Protein AF-A0A1X1BJB1-F1 (afdb_monomer_lite)

Sequence (280 aa):
MLFTKDEKDNVFDHHAILSNIFSYLDIKSLLTFAQTSKLSNDAVDTYTRKTAYNLMLHSGPVRNNLNYCELPSETISCNNIIGRQMVELFFTGLVTLQPISRSNYSPIQTQLRMNKNIFPITEEAMSAHTYVSFDYIKPHYIVYCDHQKPMAHTCAASKALDCDNKAVTKVITLNDFIVEYCRRLVVQDPNSQEWGVPPSMVTAEYVAMMLKVTLGTISQCITKHSGLVEYRRTEYTANATHHITHRIWLQLSLKWDFRFGEDAQNSLYLNIFDHFRWNG

Secondary structure (DSSP, 8-state):
--S-B-TTT--BTTHHHHHHHHTTS-HHHHHHHHTS-HHHHHHHHHHHHHHHHHHHHHSSS----TT---S-S----SHHHHHHHHHHIIIIISEEEPPPPSTT-HHHHHHHHHHTTTS---STTEEEEEEEE-S---GGGGGT--SS---GGG--GGGS-SSEEEEEEEEE-HHHHHHHHHTTEEES-TT-GGG-S-GGG--HHHHHHHHHHHHHHHHHHHHHTT-EEEEEEEEEEEE-SSEEEEEEEEEEEEE-----STT---EEEEEEEEEEEEE-

Structure (mmCIF, N/CA/C/O backbone):
data_AF-A0A1X1BJB1-F1
#
_entry.id   AF-A0A1X1BJB1-F1
#
loop_
_atom_site.group_PDB
_atom_site.id
_atom_site.type_symbol
_atom_site.label_atom_id
_atom_site.label_alt_id
_atom_site.label_comp_id
_atom_site.label_asym_id
_atom_site.label_entity_id
_atom_site.label_seq_id
_atom_site.pdbx_PDB_ins_code
_atom_site.Cartn_x
_atom_site.Cartn_y
_atom_site.Cartn_z
_atom_site.occupancy
_atom_site.B_iso_or_equiv
_atom_site.auth_seq_id
_atom_site.auth_comp_id
_atom_site.auth_asym_id
_atom_site.auth_atom_id
_atom_site.pdbx_PDB_model_num
ATOM 1 N N . MET A 1 1 ? -7.975 2.472 38.447 1.00 61.50 1 MET A N 1
ATOM 2 C CA . MET A 1 1 ? -7.017 1.754 37.576 1.00 61.50 1 MET A CA 1
ATOM 3 C C . MET A 1 1 ? -7.283 2.257 36.163 1.00 61.50 1 MET A C 1
ATOM 5 O O . MET A 1 1 ? -8.429 2.218 35.764 1.00 61.50 1 MET A O 1
ATOM 9 N N . LEU A 1 2 ? -6.305 2.840 35.457 1.00 67.19 2 LEU A N 1
ATOM 10 C CA . LEU A 1 2 ? -6.564 3.603 34.212 1.00 67.19 2 LEU A CA 1
ATOM 11 C C . LEU A 1 2 ? -7.072 2.753 33.032 1.00 67.19 2 LEU A C 1
ATOM 13 O O . LEU A 1 2 ? -7.760 3.272 32.160 1.00 67.19 2 LEU A O 1
ATOM 17 N N . PHE A 1 3 ? -6.743 1.462 33.018 1.00 74.25 3 PHE A N 1
ATOM 18 C CA . PHE A 1 3 ? -7.091 0.515 31.956 1.00 74.25 3 PHE A CA 1
ATOM 19 C C . PHE A 1 3 ? -8.143 -0.488 32.437 1.00 74.25 3 PHE A C 1
ATOM 21 O O . PHE A 1 3 ? -7.897 -1.691 32.456 1.00 74.25 3 PHE A O 1
ATOM 28 N N . THR A 1 4 ? -9.297 0.014 32.868 1.00 77.94 4 THR A N 1
ATOM 29 C CA . THR A 1 4 ? -10.492 -0.793 33.150 1.00 77.94 4 THR A CA 1
ATOM 30 C C . THR A 1 4 ? -11.486 -0.644 32.008 1.00 77.94 4 THR A C 1
ATOM 32 O O . THR A 1 4 ? -11.605 0.434 31.421 1.00 77.94 4 THR A O 1
ATOM 35 N N . LYS A 1 5 ? -12.122 -1.756 31.634 1.00 76.44 5 LYS A N 1
ATOM 36 C CA . LYS A 1 5 ? -13.149 -1.805 30.595 1.00 76.44 5 LYS A CA 1
ATOM 37 C C . LYS A 1 5 ? -14.505 -2.005 31.254 1.00 76.44 5 LYS A C 1
ATOM 39 O O . LYS A 1 5 ? -14.619 -2.874 32.117 1.00 76.44 5 LYS A O 1
ATOM 44 N N . ASP A 1 6 ? -15.502 -1.273 30.781 1.00 74.75 6 ASP A N 1
ATOM 45 C CA . ASP A 1 6 ? -16.899 -1.535 31.084 1.00 74.75 6 ASP A CA 1
ATOM 46 C C . ASP A 1 6 ? -17.275 -2.912 30.518 1.00 74.75 6 ASP A C 1
ATOM 48 O O . ASP A 1 6 ? -17.062 -3.199 29.334 1.00 74.75 6 ASP A O 1
ATOM 52 N N . GLU A 1 7 ? -17.818 -3.776 31.373 1.00 65.44 7 GLU A N 1
ATOM 53 C CA . GLU A 1 7 ? -18.244 -5.128 31.013 1.00 65.44 7 GLU A CA 1
ATOM 54 C C . GLU A 1 7 ? -19.419 -5.140 30.021 1.00 65.44 7 GLU A C 1
ATOM 56 O O . GLU A 1 7 ? -19.590 -6.126 29.304 1.00 65.44 7 GLU A O 1
ATOM 61 N N . LYS A 1 8 ? -20.216 -4.064 29.945 1.00 67.56 8 LYS A N 1
ATOM 62 C CA . LYS A 1 8 ? -21.373 -3.970 29.039 1.00 67.56 8 LYS A CA 1
ATOM 63 C C . LYS A 1 8 ? -20.993 -3.524 27.635 1.00 67.56 8 LYS A C 1
ATOM 65 O O . LYS A 1 8 ? -21.405 -4.159 26.666 1.00 67.56 8 LYS A O 1
ATOM 70 N N . ASP A 1 9 ? -20.196 -2.465 27.534 1.00 63.03 9 ASP A N 1
ATOM 71 C CA . ASP A 1 9 ? -19.913 -1.811 26.251 1.00 63.03 9 ASP A CA 1
ATOM 72 C C . ASP A 1 9 ? -18.516 -2.140 25.703 1.00 63.03 9 ASP A C 1
ATOM 74 O O . ASP A 1 9 ? -18.193 -1.787 24.567 1.00 63.03 9 ASP A O 1
ATOM 78 N N . ASN A 1 10 ? -17.673 -2.838 26.480 1.00 69.19 10 ASN A N 1
ATOM 79 C CA . ASN A 1 10 ? -16.274 -3.136 26.139 1.00 69.19 10 ASN A CA 1
ATOM 80 C C . ASN A 1 10 ? -15.462 -1.856 25.817 1.00 69.19 10 ASN A C 1
ATOM 82 O O . ASN A 1 10 ? -14.498 -1.883 25.046 1.00 69.19 10 ASN A O 1
ATOM 86 N N . VAL A 1 11 ? -15.856 -0.729 26.420 1.00 73.06 11 VAL A N 1
ATOM 87 C CA . VAL A 1 11 ? -15.215 0.591 26.318 1.00 73.06 11 VAL A CA 1
ATOM 88 C C . VAL A 1 11 ? -14.380 0.841 27.573 1.00 73.06 11 VAL A C 1
ATOM 90 O O . VAL A 1 11 ? -14.728 0.385 28.653 1.00 73.06 11 VAL A O 1
ATOM 93 N N . PHE A 1 12 ? -13.264 1.563 27.454 1.00 81.06 12 PHE A N 1
ATOM 94 C CA . PHE A 1 12 ? -12.460 1.937 28.621 1.00 81.06 12 PHE A CA 1
ATOM 95 C C . PHE A 1 12 ? -13.156 3.011 29.472 1.00 81.06 12 PHE A C 1
ATOM 97 O O . PHE A 1 12 ? -13.464 4.084 28.950 1.00 81.06 12 PHE A O 1
ATOM 104 N N . ASP A 1 13 ? -13.288 2.785 30.782 1.00 79.06 13 ASP A N 1
ATOM 105 C CA . ASP A 1 13 ? -13.965 3.703 31.723 1.00 79.06 13 ASP A CA 1
ATOM 106 C C . ASP A 1 13 ? -13.355 5.115 31.704 1.00 79.06 13 ASP A C 1
ATOM 108 O O . ASP A 1 13 ? -14.033 6.132 31.841 1.00 79.06 13 ASP A O 1
ATOM 112 N N . HIS A 1 14 ? -12.039 5.190 31.488 1.00 82.75 14 HIS A N 1
ATOM 113 C CA . HIS A 1 14 ? -11.270 6.432 31.427 1.00 82.75 14 HIS A CA 1
ATOM 114 C C . HIS A 1 14 ? -10.869 6.822 29.994 1.00 82.75 14 HIS A C 1
ATOM 116 O O . HIS A 1 14 ? -9.865 7.507 29.789 1.00 82.75 14 HIS A O 1
ATOM 122 N N . HIS A 1 15 ? -11.648 6.417 28.984 1.00 81.25 15 HIS A N 1
ATOM 123 C CA . HIS A 1 15 ? -11.358 6.643 27.561 1.00 81.25 15 HIS A CA 1
ATOM 124 C C . HIS A 1 15 ? -11.022 8.104 27.203 1.00 81.25 15 HIS A C 1
ATOM 126 O O . HIS A 1 15 ? -10.139 8.341 26.375 1.00 81.25 15 HIS A O 1
ATOM 132 N N . ALA A 1 16 ? -11.682 9.092 27.819 1.00 81.00 16 ALA A N 1
ATOM 133 C CA . ALA A 1 16 ? -11.392 10.508 27.573 1.00 81.00 16 ALA A CA 1
ATOM 134 C C . ALA A 1 16 ? -9.978 10.902 28.036 1.00 81.00 16 ALA A C 1
ATOM 136 O O . ALA A 1 16 ? -9.250 11.570 27.303 1.00 81.00 16 ALA A O 1
ATOM 137 N N . ILE A 1 17 ? -9.568 10.432 29.218 1.00 85.12 17 ILE A N 1
ATOM 138 C CA . ILE A 1 17 ? -8.235 10.680 29.781 1.00 85.12 17 ILE A CA 1
ATOM 139 C C . ILE A 1 17 ? -7.176 9.964 28.940 1.00 85.12 17 ILE A C 1
ATOM 141 O O . ILE A 1 17 ? -6.176 10.572 28.572 1.00 85.12 17 ILE A O 1
ATOM 145 N N . LEU A 1 18 ? -7.424 8.700 28.579 1.00 85.25 18 LEU A N 1
ATOM 146 C CA . LEU A 1 18 ? -6.533 7.923 27.716 1.00 85.25 18 LEU A CA 1
ATOM 147 C C . LEU A 1 18 ? -6.349 8.591 26.349 1.00 85.25 18 LEU A C 1
ATOM 149 O O . LEU A 1 18 ? -5.218 8.756 25.905 1.00 85.25 18 LEU A O 1
ATOM 153 N N . SER A 1 19 ? -7.442 9.042 25.721 1.00 83.75 19 SER A N 1
ATOM 154 C CA . SER A 1 19 ? -7.386 9.777 24.449 1.00 83.75 19 SER A CA 1
ATOM 155 C C . SER A 1 19 ? -6.530 11.035 24.563 1.00 83.75 19 SER A C 1
ATOM 157 O O . SER A 1 19 ? -5.732 11.312 23.674 1.00 83.75 19 SER A O 1
ATOM 159 N N . ASN A 1 20 ? -6.690 11.789 25.654 1.00 84.31 20 ASN A N 1
ATOM 160 C CA . ASN A 1 20 ? -5.929 13.011 25.875 1.00 84.31 20 ASN A CA 1
ATOM 161 C C . ASN A 1 20 ? -4.434 12.707 26.041 1.00 84.31 20 ASN A C 1
ATOM 163 O O . ASN A 1 20 ? -3.611 13.297 25.354 1.00 84.31 20 ASN A O 1
ATOM 167 N N . ILE A 1 21 ? -4.074 11.721 26.870 1.00 87.00 21 ILE A N 1
ATOM 168 C CA . ILE A 1 21 ? -2.675 11.302 27.053 1.00 87.00 21 ILE A CA 1
ATOM 169 C C . ILE A 1 21 ? -2.061 10.867 25.719 1.00 87.00 21 ILE A C 1
ATOM 171 O O . ILE A 1 21 ? -0.980 11.323 25.356 1.00 87.00 21 ILE A O 1
ATOM 175 N N . PHE A 1 22 ? -2.758 10.014 24.969 1.00 88.69 22 PHE A N 1
ATOM 176 C CA . PHE A 1 22 ? -2.270 9.500 23.691 1.00 88.69 22 PHE A CA 1
ATOM 177 C C . PHE A 1 22 ? -2.137 10.580 22.613 1.00 88.69 22 PHE A C 1
ATOM 179 O O . PHE A 1 22 ? -1.289 10.437 21.737 1.00 88.69 22 PHE A O 1
ATOM 186 N N . SER A 1 23 ? -2.887 11.682 22.711 1.00 83.12 23 SER A N 1
ATOM 187 C CA . SER A 1 23 ? -2.744 12.834 21.809 1.00 83.12 23 SER A CA 1
ATOM 188 C C . SER A 1 23 ? -1.421 13.592 21.952 1.00 83.12 23 SER A C 1
ATOM 190 O O . SER A 1 23 ? -1.076 14.367 21.069 1.00 83.12 23 SER A O 1
ATOM 192 N N . TYR A 1 24 ? -0.656 13.342 23.020 1.00 84.19 24 TYR A N 1
ATOM 193 C CA . TYR A 1 24 ? 0.677 13.921 23.222 1.00 84.19 24 TYR A CA 1
ATOM 194 C C . TYR A 1 24 ? 1.824 12.959 22.891 1.00 84.19 24 TYR A C 1
ATOM 196 O O . TYR A 1 24 ? 2.988 13.356 22.945 1.00 84.19 24 TYR A O 1
ATOM 204 N N . LEU A 1 25 ? 1.529 11.692 22.593 1.00 86.62 25 LEU A N 1
ATOM 205 C CA . LEU A 1 25 ? 2.551 10.681 22.331 1.00 86.62 25 LEU A CA 1
ATOM 206 C C . LEU A 1 25 ? 2.840 10.585 20.838 1.00 86.62 25 LEU A C 1
ATOM 208 O O . LEU A 1 25 ? 1.926 10.375 20.047 1.00 86.62 25 LEU A O 1
ATOM 212 N N . ASP A 1 26 ? 4.116 10.645 20.455 1.00 84.94 26 ASP A N 1
ATOM 213 C CA . ASP A 1 26 ? 4.508 10.344 19.079 1.00 84.94 26 ASP A CA 1
ATOM 214 C C . ASP A 1 26 ? 4.156 8.894 18.686 1.00 84.94 26 ASP A C 1
ATOM 216 O O . ASP A 1 26 ? 3.900 8.020 19.525 1.00 84.94 26 ASP A O 1
ATOM 220 N N . ILE A 1 27 ? 4.146 8.614 17.379 1.00 83.88 27 ILE A N 1
ATOM 221 C CA . ILE A 1 27 ? 3.774 7.288 16.868 1.00 83.88 27 ILE A CA 1
ATOM 222 C C . ILE A 1 27 ? 4.661 6.183 17.426 1.00 83.88 27 ILE A C 1
ATOM 224 O O . ILE A 1 27 ? 4.175 5.103 17.763 1.00 83.88 27 ILE A O 1
ATOM 228 N N . LYS A 1 28 ? 5.960 6.442 17.566 1.00 86.44 28 LYS A N 1
ATOM 229 C CA . LYS A 1 28 ? 6.898 5.453 18.094 1.00 86.44 28 LYS A CA 1
ATOM 230 C C . LYS A 1 28 ? 6.554 5.087 19.538 1.00 86.44 28 LYS A C 1
ATOM 232 O O . LYS A 1 28 ? 6.578 3.908 19.894 1.00 86.44 28 LYS A O 1
ATOM 237 N N . SER A 1 29 ? 6.191 6.074 20.345 1.00 89.31 29 SER A N 1
ATOM 238 C CA . SER A 1 29 ? 5.776 5.922 21.735 1.00 89.31 29 SER A CA 1
ATOM 239 C C . SER A 1 29 ? 4.443 5.191 21.828 1.00 89.31 29 SER A C 1
ATOM 241 O O . SER A 1 29 ? 4.338 4.252 22.612 1.00 89.31 29 SER A O 1
ATOM 243 N N . LEU A 1 30 ? 3.463 5.528 20.982 1.00 87.75 30 LEU A N 1
ATOM 244 C CA . LEU A 1 30 ? 2.180 4.816 20.910 1.00 87.75 30 LEU A CA 1
ATOM 245 C C . LEU A 1 30 ? 2.359 3.337 20.552 1.00 87.75 30 LEU A C 1
ATOM 247 O O . LEU A 1 30 ? 1.799 2.466 21.217 1.00 87.75 30 LEU A O 1
ATOM 251 N N . LEU A 1 31 ? 3.177 3.038 19.540 1.00 86.56 31 LEU A N 1
ATOM 252 C CA . LEU A 1 31 ? 3.457 1.663 19.124 1.00 86.56 31 LEU A CA 1
ATOM 253 C C . LEU A 1 31 ? 4.214 0.882 20.201 1.00 86.56 31 LEU A C 1
ATOM 255 O O . LEU A 1 31 ? 3.882 -0.272 20.466 1.00 86.56 31 LEU A O 1
ATOM 259 N N . THR A 1 32 ? 5.194 1.511 20.852 1.00 90.25 32 THR A N 1
ATOM 260 C CA . THR A 1 32 ? 5.927 0.901 21.972 1.00 90.25 32 THR A CA 1
ATOM 261 C C . THR A 1 32 ? 4.981 0.628 23.139 1.00 90.25 32 THR A C 1
ATOM 263 O O . THR A 1 32 ? 4.986 -0.461 23.710 1.00 90.25 32 THR A O 1
ATOM 266 N N . PHE A 1 33 ? 4.099 1.578 23.455 1.00 89.44 33 PHE A N 1
ATOM 267 C CA . PHE A 1 33 ? 3.093 1.425 24.496 1.00 89.44 33 PHE A CA 1
ATOM 268 C C . PHE A 1 33 ? 2.127 0.273 24.188 1.00 89.44 33 PHE A C 1
ATOM 270 O O . PHE A 1 33 ? 1.858 -0.553 25.061 1.00 89.44 33 PHE A O 1
ATOM 277 N N . ALA A 1 34 ? 1.677 0.138 22.939 1.00 88.31 34 ALA A N 1
ATOM 278 C CA . ALA A 1 34 ? 0.801 -0.948 22.496 1.00 88.31 34 ALA A CA 1
ATOM 279 C C . ALA A 1 34 ? 1.421 -2.352 22.645 1.00 88.31 34 ALA A C 1
ATOM 281 O O . ALA A 1 34 ? 0.687 -3.339 22.661 1.00 88.31 34 ALA A O 1
ATOM 282 N N . GLN A 1 35 ? 2.749 -2.460 22.750 1.00 89.31 35 GLN A N 1
ATOM 283 C CA . GLN A 1 35 ? 3.458 -3.729 22.959 1.00 89.31 35 GLN A CA 1
ATOM 284 C C . GLN A 1 35 ? 3.566 -4.125 24.439 1.00 89.31 35 GLN A C 1
ATOM 286 O O . GLN A 1 35 ? 3.904 -5.265 24.740 1.00 89.31 35 GLN A O 1
ATOM 291 N N . THR A 1 36 ? 3.27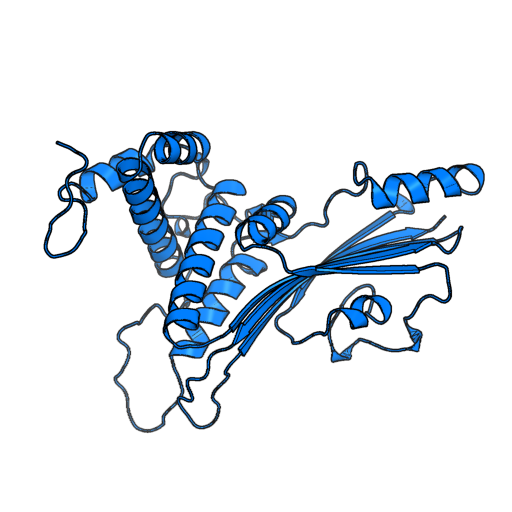1 -3.213 25.370 1.00 90.38 36 THR A N 1
ATOM 292 C CA . THR A 1 36 ? 3.479 -3.451 26.810 1.00 90.38 36 THR A CA 1
ATOM 293 C C . THR A 1 36 ? 2.488 -4.443 27.416 1.00 90.38 36 THR A C 1
ATOM 295 O O . THR A 1 36 ? 2.830 -5.154 28.358 1.00 90.38 36 THR A O 1
ATOM 298 N N . SER A 1 37 ? 1.255 -4.501 26.906 1.00 90.12 37 SER A N 1
ATOM 299 C CA . SER A 1 37 ? 0.239 -5.455 27.354 1.00 90.12 37 SER A CA 1
ATOM 300 C C . SER A 1 37 ? -0.917 -5.551 26.357 1.00 90.12 37 SER A C 1
ATOM 302 O O . SER A 1 37 ? -1.103 -4.665 25.522 1.00 90.12 37 SER A O 1
ATOM 304 N N . LYS A 1 38 ? -1.755 -6.588 26.494 1.00 88.12 38 LYS A N 1
ATOM 305 C CA . LYS A 1 38 ? -3.001 -6.716 25.718 1.00 88.12 38 LYS A CA 1
ATOM 306 C C . LYS A 1 38 ? -3.947 -5.528 25.944 1.00 88.12 38 LYS A C 1
ATOM 308 O O . LYS A 1 38 ? -4.509 -5.010 24.990 1.00 88.12 38 LYS A O 1
ATOM 313 N N . LEU A 1 39 ? -4.085 -5.062 27.188 1.00 86.75 39 LEU A N 1
ATOM 314 C CA . LEU A 1 39 ? -4.934 -3.910 27.515 1.00 86.75 39 LEU A CA 1
ATOM 315 C C . LEU A 1 39 ? -4.393 -2.611 26.908 1.00 86.75 39 LEU A C 1
ATOM 317 O O . LEU A 1 39 ? -5.163 -1.804 26.394 1.00 86.75 39 LEU A O 1
ATOM 321 N N . SER A 1 40 ? -3.071 -2.430 26.927 1.00 87.75 40 SER A N 1
ATOM 322 C CA . SER A 1 40 ? -2.406 -1.292 26.287 1.00 87.75 40 SER A CA 1
ATOM 323 C C . SER A 1 40 ? -2.627 -1.306 24.775 1.00 87.75 40 SER A C 1
ATOM 325 O O . SER A 1 40 ? -2.900 -0.265 24.184 1.00 87.75 40 SER A O 1
ATOM 327 N N . ASN A 1 41 ? -2.547 -2.488 24.157 1.00 87.88 41 ASN A N 1
ATOM 328 C CA . ASN A 1 41 ? -2.823 -2.676 22.738 1.00 87.88 41 ASN A CA 1
ATOM 329 C C . ASN A 1 41 ? -4.256 -2.260 22.385 1.00 87.88 41 ASN A C 1
ATOM 331 O O . ASN A 1 41 ? -4.452 -1.409 21.521 1.00 87.88 41 ASN A O 1
ATOM 335 N N . ASP A 1 42 ? -5.237 -2.785 23.123 1.00 86.25 42 ASP A N 1
ATOM 336 C CA . ASP A 1 42 ? -6.655 -2.468 22.946 1.00 86.25 42 ASP A CA 1
ATOM 337 C C . ASP A 1 42 ? -6.936 -0.961 23.116 1.00 86.25 42 ASP A C 1
ATOM 339 O O . ASP A 1 42 ? -7.759 -0.387 22.396 1.00 86.25 42 ASP A O 1
ATOM 343 N N . ALA A 1 43 ? -6.260 -0.302 24.063 1.00 87.44 43 ALA A N 1
ATOM 344 C CA . ALA A 1 43 ? -6.415 1.130 24.313 1.00 87.44 43 ALA A CA 1
ATOM 345 C C . ALA A 1 43 ? -5.870 1.976 23.155 1.00 87.44 43 ALA A C 1
ATOM 347 O O . ALA A 1 43 ? -6.554 2.892 22.691 1.00 87.44 43 ALA A O 1
ATOM 348 N N . VAL A 1 44 ? -4.673 1.649 22.658 1.00 87.94 44 VAL A N 1
ATOM 349 C CA . VAL A 1 44 ? -4.072 2.333 21.502 1.00 87.94 44 VAL A CA 1
ATOM 350 C C . VAL A 1 44 ? -4.895 2.092 20.240 1.00 87.94 44 VAL A C 1
ATOM 352 O O . VAL A 1 44 ? -5.128 3.032 19.485 1.00 87.94 44 VAL A O 1
ATOM 355 N N . ASP A 1 45 ? -5.395 0.876 20.023 1.00 85.69 45 ASP A N 1
ATOM 356 C CA . ASP A 1 45 ? -6.264 0.547 18.887 1.00 85.69 45 ASP A CA 1
ATOM 357 C C . ASP A 1 45 ? -7.591 1.328 18.933 1.00 85.69 45 ASP A C 1
ATOM 359 O O . ASP A 1 45 ? -8.048 1.877 17.931 1.00 85.69 45 ASP A O 1
ATOM 363 N N . THR A 1 46 ? -8.192 1.460 20.118 1.00 85.50 46 THR A N 1
ATOM 364 C CA . THR A 1 46 ? -9.414 2.260 20.321 1.00 85.50 46 THR A CA 1
ATOM 365 C C . THR A 1 46 ? -9.179 3.740 20.036 1.00 85.50 46 THR A C 1
ATOM 367 O O . THR A 1 46 ? -9.944 4.356 19.293 1.00 85.50 46 THR A O 1
ATOM 370 N N . TYR A 1 47 ? -8.095 4.303 20.570 1.00 87.44 47 TYR A N 1
ATOM 371 C CA . TYR A 1 47 ? -7.696 5.678 20.283 1.00 87.44 47 TYR A CA 1
ATOM 372 C C . TYR A 1 47 ? -7.443 5.897 18.790 1.00 87.44 47 TYR A C 1
ATOM 374 O O . TYR A 1 47 ? -8.006 6.813 18.200 1.00 87.44 47 TYR A O 1
ATOM 382 N N . THR A 1 48 ? -6.678 5.009 18.156 1.00 86.12 48 THR A N 1
ATOM 383 C CA . THR A 1 48 ? -6.342 5.101 16.730 1.00 86.12 48 THR A CA 1
ATOM 384 C C . THR A 1 48 ? -7.593 5.042 15.853 1.00 86.12 48 THR A C 1
ATOM 386 O O . THR A 1 48 ? -7.713 5.823 14.914 1.00 86.12 48 THR A O 1
ATOM 389 N N . ARG A 1 49 ? -8.561 4.172 16.179 1.00 82.81 49 ARG A N 1
ATOM 390 C CA . ARG A 1 49 ? -9.866 4.110 15.496 1.00 82.81 49 ARG A CA 1
ATOM 391 C C . ARG A 1 49 ? -10.640 5.415 15.605 1.00 82.81 49 ARG A C 1
ATOM 393 O O . ARG A 1 49 ? -11.145 5.905 14.598 1.00 82.81 49 ARG A O 1
ATOM 400 N N . LYS A 1 50 ? -10.715 5.986 16.807 1.00 82.50 50 LYS A N 1
ATOM 401 C CA . LYS A 1 50 ? -11.376 7.274 17.042 1.00 82.50 50 LYS A CA 1
ATOM 402 C C . LYS A 1 50 ? -10.707 8.396 16.248 1.00 82.50 50 LYS A C 1
ATOM 404 O O . LYS A 1 50 ? -11.396 9.191 15.621 1.00 82.50 50 LYS A O 1
ATOM 409 N N . THR A 1 51 ? -9.380 8.443 16.246 1.00 82.06 51 THR A N 1
ATOM 410 C CA . THR A 1 51 ? -8.620 9.454 15.508 1.00 82.06 51 THR A CA 1
ATOM 411 C C . THR A 1 51 ? -8.800 9.308 13.999 1.00 82.06 51 THR A C 1
ATOM 413 O O . THR A 1 51 ? -9.066 10.301 13.328 1.00 82.06 51 THR A O 1
ATOM 416 N N . ALA A 1 52 ? -8.752 8.081 13.470 1.00 80.81 52 ALA A N 1
ATOM 417 C CA . ALA A 1 52 ? -9.035 7.816 12.062 1.00 80.81 52 ALA A CA 1
ATOM 418 C C . ALA A 1 52 ? -10.455 8.261 11.687 1.00 80.81 52 ALA A C 1
ATOM 420 O O . ALA A 1 52 ? -10.637 8.923 10.674 1.00 80.81 52 ALA A O 1
ATOM 421 N N . TYR A 1 53 ? -11.449 7.966 12.529 1.00 77.50 53 TYR A N 1
ATOM 422 C CA . TYR A 1 53 ? -12.830 8.402 12.322 1.00 77.50 53 TYR A CA 1
ATOM 423 C C . TYR A 1 53 ? -12.974 9.933 12.327 1.00 77.50 53 TYR A C 1
ATOM 425 O O . TYR A 1 53 ? -13.621 10.496 11.448 1.00 77.50 53 TYR A O 1
ATOM 433 N N . ASN A 1 54 ? -12.327 10.624 13.268 1.00 75.12 54 ASN A N 1
ATOM 434 C CA . ASN A 1 54 ? -12.349 12.087 13.334 1.00 75.12 54 ASN A CA 1
ATOM 435 C C . ASN A 1 54 ? -11.654 12.742 12.134 1.00 75.12 54 ASN A C 1
ATOM 437 O O . ASN A 1 54 ? -12.161 13.727 11.608 1.00 75.12 54 ASN A O 1
ATOM 441 N N . LEU A 1 55 ? -10.537 12.181 11.662 1.00 75.12 55 LEU A N 1
ATOM 442 C CA . LEU A 1 55 ? -9.868 12.647 10.445 1.00 75.12 55 LEU A CA 1
ATOM 443 C C . LEU A 1 55 ? -10.835 12.637 9.253 1.00 75.12 55 LEU A C 1
ATOM 445 O O . LEU A 1 55 ? -10.891 13.608 8.503 1.00 75.12 55 LEU A O 1
ATOM 449 N N . MET A 1 56 ? -11.646 11.581 9.122 1.00 68.31 56 MET A N 1
ATOM 450 C CA . MET A 1 56 ? -12.682 11.499 8.083 1.00 68.31 56 MET A CA 1
ATOM 451 C C . MET A 1 56 ? -13.760 12.575 8.256 1.00 68.31 56 MET A C 1
ATOM 453 O O . MET A 1 56 ? -14.248 13.099 7.260 1.00 68.31 56 MET A O 1
ATOM 457 N N . LEU A 1 57 ? -14.131 12.916 9.499 1.00 63.94 57 LEU A N 1
ATOM 458 C CA . LEU A 1 57 ? -15.109 13.968 9.822 1.00 63.94 57 LEU A CA 1
ATOM 459 C C . LEU A 1 57 ? -14.659 15.373 9.428 1.00 63.94 57 LEU A C 1
ATOM 461 O O . LEU A 1 57 ? -15.501 16.192 9.063 1.00 63.94 57 LEU A O 1
ATOM 465 N N . HIS A 1 58 ? -13.359 15.652 9.502 1.00 61.78 58 HIS A N 1
ATOM 466 C CA . HIS A 1 58 ? -12.820 16.989 9.271 1.00 61.78 58 HIS A CA 1
ATOM 467 C C . HIS A 1 58 ? -12.408 17.265 7.816 1.00 61.78 58 HIS A C 1
ATOM 469 O O . HIS A 1 58 ? -12.370 18.426 7.424 1.00 61.78 58 HIS A O 1
ATOM 475 N N . SER A 1 59 ? -12.165 16.237 6.999 1.00 55.62 59 SER A N 1
ATOM 476 C CA . SER A 1 59 ? -11.607 16.348 5.635 1.00 55.62 59 SER A CA 1
ATOM 477 C C . SER A 1 59 ? -12.642 16.641 4.522 1.00 55.62 59 SER A C 1
ATOM 479 O O . SER A 1 59 ? -12.541 16.159 3.394 1.00 55.62 59 SER A O 1
ATOM 481 N N . GLY A 1 60 ? -13.660 17.463 4.802 1.00 52.75 60 GLY A N 1
ATOM 482 C CA . GLY A 1 60 ? -14.631 17.900 3.784 1.00 52.75 60 GLY A CA 1
ATOM 483 C C . GLY A 1 60 ? -15.654 16.817 3.391 1.00 52.75 60 GLY A C 1
ATOM 484 O O . GLY A 1 60 ? -16.048 16.037 4.252 1.00 52.75 60 GLY A O 1
ATOM 485 N N . PRO A 1 61 ? -16.171 16.754 2.139 1.00 47.78 61 PRO A N 1
ATOM 486 C CA . PRO A 1 61 ? -17.386 16.015 1.786 1.00 47.78 61 PRO A CA 1
ATOM 487 C C . PRO A 1 61 ? -17.165 14.496 1.681 1.00 47.78 61 PRO A C 1
ATOM 489 O O . PRO A 1 61 ? -17.788 13.833 0.852 1.00 47.78 61 PRO A O 1
ATOM 492 N N . VAL A 1 62 ? -16.330 13.912 2.541 1.00 45.09 62 VAL A N 1
ATOM 493 C CA . VAL A 1 62 ? -16.600 12.557 3.014 1.00 45.09 62 VAL A CA 1
ATOM 494 C C . VAL A 1 62 ? -17.943 12.677 3.728 1.00 45.09 62 VAL A C 1
ATOM 496 O O . VAL A 1 62 ? -18.042 13.259 4.805 1.00 45.09 62 VAL A O 1
ATOM 499 N N . ARG A 1 63 ? -19.034 12.271 3.068 1.00 42.34 63 ARG A N 1
ATOM 500 C CA . ARG A 1 63 ? -20.379 12.358 3.651 1.00 42.34 63 ARG A CA 1
ATOM 501 C C . ARG A 1 63 ? -20.433 11.401 4.843 1.00 42.34 63 ARG A C 1
ATOM 503 O O . ARG A 1 63 ? -20.870 10.267 4.708 1.00 42.34 63 ARG A O 1
ATOM 510 N N . ASN A 1 64 ? -20.010 11.857 6.017 1.00 37.53 64 ASN A N 1
ATOM 511 C CA . ASN A 1 64 ? -19.982 11.077 7.256 1.00 37.53 64 ASN A CA 1
ATOM 512 C C . ASN A 1 64 ? -21.364 10.880 7.888 1.00 37.53 64 ASN A C 1
ATOM 514 O O . ASN A 1 64 ? -21.487 10.612 9.082 1.00 37.53 64 ASN A O 1
ATOM 518 N N . ASN A 1 65 ? -22.428 10.985 7.099 1.00 33.94 65 ASN A N 1
ATOM 519 C CA . ASN A 1 65 ? -23.744 10.645 7.584 1.00 33.94 65 ASN A CA 1
ATOM 520 C C . ASN A 1 65 ? -23.920 9.128 7.554 1.00 33.94 65 ASN A C 1
ATOM 522 O O . ASN A 1 65 ? -24.479 8.568 6.617 1.00 33.94 65 ASN A O 1
ATOM 526 N N . LEU A 1 66 ? -23.548 8.487 8.660 1.00 37.28 66 LEU A N 1
ATOM 527 C CA . LEU A 1 66 ? -24.193 7.239 9.072 1.00 37.28 66 LEU A CA 1
ATOM 528 C C . LEU A 1 66 ? -25.713 7.439 9.323 1.00 37.28 66 LEU A C 1
ATOM 530 O O . LEU A 1 66 ? -26.431 6.452 9.399 1.00 37.28 66 LEU A O 1
ATOM 534 N N . ASN A 1 67 ? -26.212 8.693 9.372 1.00 29.84 67 ASN A N 1
ATOM 535 C CA . ASN A 1 67 ? -27.621 9.076 9.579 1.00 29.84 67 ASN A CA 1
ATOM 536 C C . ASN A 1 67 ? -28.208 10.032 8.503 1.00 29.84 67 ASN A C 1
ATOM 538 O O . ASN A 1 67 ? -28.840 11.024 8.844 1.00 29.84 67 ASN A O 1
ATOM 542 N N . TYR A 1 68 ? -28.061 9.764 7.200 1.00 32.53 68 TYR A N 1
ATOM 543 C CA . TYR A 1 68 ? -28.941 10.396 6.189 1.00 32.53 68 TYR A CA 1
ATOM 544 C C . TYR A 1 68 ? -29.718 9.327 5.421 1.00 32.53 68 TYR A C 1
ATOM 546 O O . TYR A 1 68 ? -29.444 9.014 4.266 1.00 32.53 68 TYR A O 1
ATOM 554 N N . CYS A 1 69 ? -30.699 8.759 6.118 1.00 29.97 69 CYS A N 1
ATOM 555 C CA . CYS A 1 69 ? -32.020 8.536 5.551 1.00 29.97 69 CYS A CA 1
ATOM 556 C C . CYS A 1 69 ? -32.855 9.754 5.944 1.00 29.97 69 CYS A C 1
ATOM 558 O O . CYS A 1 69 ? -33.177 9.879 7.116 1.00 29.97 69 CYS A O 1
ATOM 560 N N . GLU A 1 70 ? -33.131 10.648 4.998 1.00 28.31 70 GLU A N 1
ATOM 561 C CA . GLU A 1 70 ? -34.387 11.403 4.875 1.00 28.31 70 GLU A CA 1
ATOM 562 C C . GLU A 1 70 ? -34.239 12.411 3.729 1.00 28.31 70 GLU A C 1
ATOM 564 O O . GLU A 1 70 ? -33.607 13.452 3.876 1.00 28.31 70 GLU A O 1
ATOM 569 N N . LEU A 1 71 ? -34.757 12.041 2.552 1.00 28.14 71 LEU A N 1
ATOM 570 C CA . LEU A 1 71 ? -35.570 12.849 1.625 1.00 28.14 71 LEU A CA 1
ATOM 571 C C . LEU A 1 71 ? -35.864 12.001 0.362 1.00 28.14 71 LEU A C 1
ATOM 573 O O . LEU A 1 71 ? -35.219 10.974 0.147 1.00 28.14 71 LEU A O 1
ATOM 577 N N . PRO A 1 72 ? -36.946 12.319 -0.365 1.00 34.72 72 PRO A N 1
ATOM 578 C CA . PRO A 1 72 ? -37.958 11.355 -0.765 1.00 34.72 72 PRO A CA 1
ATOM 579 C C . PRO A 1 72 ? -37.611 10.636 -2.065 1.00 34.72 72 PRO A C 1
ATOM 581 O O . PRO A 1 72 ? -36.979 11.204 -2.948 1.00 34.72 72 PRO A O 1
ATOM 584 N N . SER A 1 73 ? -38.116 9.403 -2.163 1.00 40.56 73 SER A N 1
ATOM 585 C CA . SER A 1 73 ? -38.386 8.687 -3.416 1.00 40.56 73 SER A CA 1
ATOM 586 C C . SER A 1 73 ? -37.280 8.767 -4.472 1.00 40.56 73 SER A C 1
ATOM 588 O O . SER A 1 73 ? -37.423 9.493 -5.444 1.00 40.56 73 SER A O 1
ATOM 590 N N . GLU A 1 74 ? -36.201 8.012 -4.270 1.00 34.94 74 GLU A N 1
ATOM 591 C CA . GLU A 1 74 ? -35.558 7.145 -5.275 1.00 34.94 74 GLU A CA 1
ATOM 592 C C . GLU A 1 74 ? -34.280 6.546 -4.662 1.00 34.94 74 GLU A C 1
ATOM 594 O O . GLU A 1 74 ? -33.426 7.223 -4.092 1.00 34.94 74 GLU A O 1
ATOM 599 N N . THR A 1 75 ? -34.219 5.219 -4.657 1.00 38.25 75 THR A N 1
ATOM 600 C CA . THR A 1 75 ? -33.331 4.408 -3.823 1.00 38.25 75 THR A CA 1
ATOM 601 C C . THR A 1 75 ? -31.939 4.282 -4.445 1.00 38.25 75 THR A C 1
ATOM 603 O O . THR A 1 75 ? -31.731 3.445 -5.319 1.00 38.25 75 THR A O 1
ATOM 606 N N . ILE A 1 76 ? -30.959 5.050 -3.953 1.00 38.53 76 ILE A N 1
ATOM 607 C CA . ILE A 1 76 ? -29.534 4.868 -4.286 1.00 38.53 76 ILE A CA 1
ATOM 608 C C . ILE A 1 76 ? -28.730 4.511 -3.027 1.00 38.53 76 ILE A C 1
ATOM 610 O O . ILE A 1 76 ? -28.873 5.093 -1.959 1.00 38.53 76 ILE A O 1
ATOM 614 N N . SER A 1 77 ? -27.894 3.492 -3.194 1.00 38.47 77 SER A N 1
ATOM 615 C CA . SER A 1 77 ? -27.108 2.731 -2.220 1.00 38.47 77 SER A CA 1
ATOM 616 C C . SER A 1 77 ? -25.989 3.526 -1.519 1.00 38.47 77 SER A C 1
ATOM 618 O O . SER A 1 77 ? -24.997 3.899 -2.145 1.00 38.47 77 SER A O 1
ATOM 620 N N . CYS A 1 78 ? -26.100 3.752 -0.203 1.00 38.28 78 CYS A N 1
ATOM 621 C CA . CYS A 1 78 ? -25.225 4.675 0.548 1.00 38.28 78 CYS A CA 1
ATOM 622 C C . CYS A 1 78 ? -23.933 4.060 1.135 1.00 38.28 78 CYS A C 1
ATOM 624 O O . CYS A 1 78 ? -23.012 4.801 1.472 1.00 38.28 78 CYS A O 1
ATOM 626 N N . ASN A 1 79 ? -23.803 2.730 1.226 1.00 37.12 79 ASN A N 1
ATOM 627 C CA . ASN A 1 79 ? -22.603 2.090 1.805 1.00 37.12 79 ASN A CA 1
ATOM 628 C C . ASN A 1 79 ? -21.403 2.045 0.833 1.00 37.12 79 ASN A C 1
ATOM 630 O O . ASN A 1 79 ? -20.250 1.996 1.261 1.00 37.12 79 ASN A O 1
ATOM 634 N N . ASN A 1 80 ? -21.666 2.118 -0.475 1.00 43.50 80 ASN A N 1
ATOM 635 C CA . ASN A 1 80 ? -20.658 1.983 -1.535 1.00 43.50 80 ASN A CA 1
ATOM 636 C C . ASN A 1 80 ? -19.843 3.266 -1.769 1.00 43.50 80 ASN A C 1
ATOM 638 O O . ASN A 1 80 ? -18.702 3.215 -2.229 1.00 43.50 80 ASN A O 1
ATOM 642 N N . ILE A 1 81 ? -20.419 4.418 -1.426 1.00 50.66 81 ILE A N 1
ATOM 643 C CA . ILE A 1 81 ? -19.816 5.738 -1.633 1.00 50.66 81 ILE A CA 1
ATOM 644 C C . ILE A 1 81 ? -18.788 6.030 -0.532 1.00 50.66 81 ILE A C 1
ATOM 646 O O . ILE A 1 81 ? -17.710 6.545 -0.818 1.00 50.66 81 ILE A O 1
ATOM 650 N N . ILE A 1 82 ? -19.067 5.604 0.703 1.00 54.22 82 ILE A N 1
ATOM 651 C CA . ILE A 1 82 ? -18.230 5.889 1.874 1.00 54.22 82 ILE A CA 1
ATOM 652 C C . ILE A 1 82 ? -16.902 5.120 1.806 1.00 54.22 82 ILE A C 1
ATOM 654 O O . ILE A 1 82 ? -15.841 5.719 1.950 1.00 54.22 82 ILE A O 1
ATOM 658 N N . GLY A 1 83 ? -16.930 3.814 1.510 1.00 62.50 83 GLY A N 1
ATOM 659 C CA . GLY A 1 83 ? -15.711 2.997 1.447 1.00 62.50 83 GLY A CA 1
ATOM 660 C C . GLY A 1 83 ? -14.743 3.439 0.346 1.00 62.50 83 GLY A C 1
ATOM 661 O O . GLY A 1 83 ? -13.535 3.498 0.571 1.00 62.50 83 GLY A O 1
ATOM 662 N N . ARG A 1 84 ? -15.264 3.811 -0.831 1.00 71.31 84 ARG A N 1
ATOM 663 C CA . ARG A 1 84 ? -14.443 4.357 -1.918 1.00 71.31 84 ARG A CA 1
ATOM 664 C C . ARG A 1 84 ? -13.882 5.730 -1.558 1.00 71.31 84 ARG A C 1
ATOM 666 O O . ARG A 1 84 ? -12.682 5.908 -1.704 1.00 71.31 84 ARG A O 1
ATOM 673 N N . GLN A 1 85 ? -14.708 6.655 -1.064 1.00 73.12 85 GLN A N 1
ATOM 674 C CA . GLN A 1 85 ? -14.263 7.999 -0.672 1.00 73.12 85 GLN A CA 1
ATOM 675 C C . GLN A 1 85 ? -13.199 7.956 0.430 1.00 73.12 85 GLN A C 1
ATOM 677 O O . GLN A 1 85 ? -12.209 8.673 0.345 1.00 73.12 85 GLN A O 1
ATOM 682 N N . MET A 1 86 ? -13.364 7.079 1.426 1.00 75.44 86 MET A N 1
ATOM 683 C CA . MET A 1 86 ? -12.385 6.889 2.500 1.00 75.44 86 MET A CA 1
ATOM 684 C C . MET A 1 86 ? -11.049 6.381 1.966 1.00 75.44 86 MET A C 1
ATOM 686 O O . MET A 1 86 ? -9.996 6.898 2.327 1.00 75.44 86 MET A O 1
ATOM 690 N N . VAL A 1 87 ? -11.078 5.362 1.103 1.00 82.06 87 VAL A N 1
ATOM 691 C CA . VAL A 1 87 ? -9.857 4.838 0.486 1.00 82.06 87 VAL A CA 1
ATOM 692 C C . VAL A 1 87 ? -9.227 5.926 -0.387 1.00 82.06 87 VAL A C 1
ATOM 694 O O . VAL A 1 87 ? -8.065 6.253 -0.195 1.00 82.06 87 VAL A O 1
ATOM 697 N N . GLU A 1 88 ? -9.990 6.555 -1.275 1.00 83.56 88 GLU A N 1
ATOM 698 C CA . GLU A 1 88 ? -9.531 7.635 -2.156 1.00 83.56 88 GLU A CA 1
ATOM 699 C C . GLU A 1 88 ? -8.872 8.786 -1.391 1.00 83.56 88 GLU A C 1
ATOM 701 O O . GLU A 1 88 ? -7.757 9.174 -1.736 1.00 83.56 88 GLU A O 1
ATOM 706 N N . LEU A 1 89 ? -9.453 9.228 -0.273 1.00 84.19 89 LEU A N 1
ATOM 707 C CA . LEU A 1 89 ? -8.853 10.240 0.595 1.00 84.19 89 LEU A CA 1
ATOM 708 C C . LEU A 1 89 ? -7.416 9.879 1.006 1.00 84.19 89 LEU A C 1
ATOM 710 O O . LEU A 1 89 ? -6.521 10.714 0.895 1.00 84.19 89 LEU A O 1
ATOM 714 N N . PHE A 1 90 ? -7.159 8.636 1.421 1.00 88.81 90 PHE A N 1
ATOM 715 C CA . PHE A 1 90 ? -5.810 8.216 1.808 1.00 88.81 90 PHE A CA 1
ATOM 716 C C . PHE A 1 90 ? -4.833 8.112 0.639 1.00 88.81 90 PHE A C 1
ATOM 718 O O . PHE A 1 90 ? -3.645 8.283 0.867 1.00 88.81 90 PHE A O 1
ATOM 725 N N . PHE A 1 91 ? -5.280 7.825 -0.586 1.00 89.12 91 PHE A N 1
ATOM 726 C CA . PHE A 1 91 ? -4.370 7.601 -1.718 1.00 89.12 91 PHE A CA 1
ATOM 727 C C . PHE A 1 91 ? -4.188 8.816 -2.632 1.00 89.12 91 PHE A C 1
ATOM 729 O O . PHE A 1 91 ? -3.193 8.870 -3.356 1.00 89.12 91 PHE A O 1
ATOM 736 N N . THR A 1 92 ? -5.123 9.767 -2.618 1.00 83.50 92 THR A N 1
ATOM 737 C CA . THR A 1 92 ? -5.100 10.941 -3.504 1.00 83.50 92 THR A CA 1
ATOM 738 C C . THR A 1 92 ? -5.348 12.269 -2.794 1.00 83.50 92 THR A C 1
ATOM 740 O O . THR A 1 92 ? -5.023 13.302 -3.371 1.00 83.50 92 THR A O 1
ATOM 743 N N . GLY A 1 93 ? -5.936 12.269 -1.592 1.00 82.44 93 GLY A N 1
ATOM 744 C CA . GLY A 1 93 ? -6.290 13.497 -0.869 1.00 82.44 93 GLY A CA 1
ATOM 745 C C . GLY A 1 93 ? -5.268 13.921 0.188 1.00 82.44 93 GLY A C 1
ATOM 746 O O . GLY A 1 93 ? -4.834 15.062 0.198 1.00 82.44 93 GLY A O 1
ATOM 747 N N . LEU A 1 94 ? -4.865 13.006 1.072 1.00 85.69 94 LEU A N 1
ATOM 748 C CA . LEU A 1 94 ? -3.994 13.311 2.218 1.00 85.69 94 LEU A CA 1
ATOM 749 C C . LEU A 1 94 ? -2.499 13.207 1.903 1.00 85.69 94 LEU A C 1
ATOM 751 O O . LEU A 1 94 ? -1.655 13.639 2.692 1.00 85.69 94 LEU A O 1
ATOM 755 N N . VAL A 1 95 ? -2.147 12.551 0.798 1.00 89.88 95 VAL A N 1
ATOM 756 C CA . VAL A 1 95 ? -0.763 12.191 0.483 1.00 89.88 95 VAL A CA 1
ATOM 757 C C . VAL A 1 95 ? -0.494 12.286 -1.009 1.00 89.88 95 VAL A C 1
ATOM 759 O O . VAL A 1 95 ? -1.385 12.136 -1.842 1.00 89.88 95 VAL A O 1
ATOM 762 N N . THR A 1 96 ? 0.783 12.434 -1.339 1.00 91.69 96 THR A N 1
ATOM 763 C CA . THR A 1 96 ? 1.322 12.138 -2.664 1.00 91.69 96 THR A CA 1
ATOM 764 C C . THR A 1 96 ? 2.145 10.861 -2.574 1.00 91.69 96 THR A C 1
ATOM 766 O O . THR A 1 96 ? 2.997 10.731 -1.694 1.00 91.69 96 THR A O 1
ATOM 769 N N . LEU A 1 97 ? 1.925 9.920 -3.494 1.00 92.75 97 LEU A N 1
ATOM 770 C CA . LEU A 1 97 ? 2.742 8.712 -3.579 1.00 92.75 97 LEU A CA 1
ATOM 771 C C . LEU A 1 97 ? 3.905 8.892 -4.550 1.00 92.75 97 LEU A C 1
ATOM 773 O O . LEU A 1 97 ? 3.708 9.189 -5.726 1.00 92.75 97 LEU A O 1
ATOM 777 N N . GLN A 1 98 ? 5.118 8.655 -4.063 1.00 93.00 98 GLN A N 1
ATOM 778 C CA . GLN A 1 98 ? 6.349 8.680 -4.844 1.00 93.00 98 GLN A CA 1
ATOM 779 C C . GLN A 1 98 ? 6.829 7.261 -5.189 1.00 93.00 98 GLN A C 1
ATOM 781 O O . GLN A 1 98 ? 6.470 6.297 -4.507 1.00 93.00 98 GLN A O 1
ATOM 786 N N . PRO A 1 99 ? 7.616 7.084 -6.262 1.00 90.81 99 PRO A N 1
ATOM 787 C CA . PRO A 1 99 ? 8.212 5.789 -6.590 1.00 90.81 99 PRO A CA 1
ATOM 788 C C . PRO A 1 99 ? 9.232 5.362 -5.535 1.00 90.81 99 PRO A C 1
ATOM 790 O O . PRO A 1 99 ? 10.002 6.192 -5.051 1.00 90.81 99 PRO A O 1
ATOM 793 N N . ILE A 1 100 ? 9.309 4.065 -5.207 1.00 90.06 100 ILE A N 1
ATO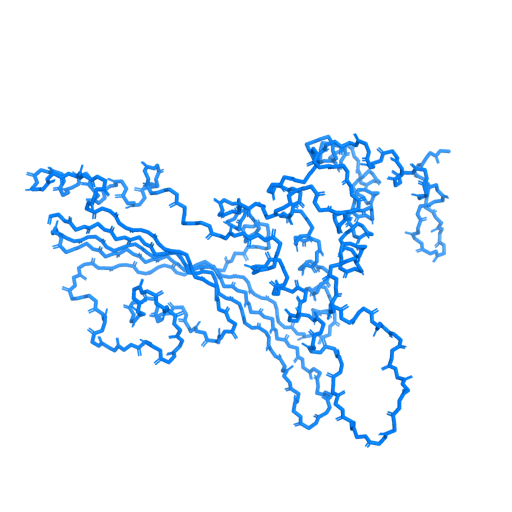M 794 C CA . ILE A 1 100 ? 10.358 3.607 -4.282 1.00 90.06 100 ILE A CA 1
ATOM 795 C C . ILE A 1 100 ? 11.738 3.696 -4.932 1.00 90.06 100 ILE A C 1
ATOM 797 O O . ILE A 1 100 ? 11.932 3.327 -6.094 1.00 90.06 100 ILE A O 1
ATOM 801 N N . SER A 1 101 ? 12.726 4.166 -4.172 1.00 85.19 101 SER A N 1
ATOM 802 C CA . SER A 1 101 ? 14.098 4.254 -4.668 1.00 85.19 101 SER A CA 1
ATOM 803 C C . SER A 1 101 ? 14.603 2.870 -5.079 1.00 85.19 101 SER A C 1
ATOM 805 O O . SER A 1 101 ? 14.634 1.927 -4.283 1.00 85.19 101 SER A O 1
ATOM 807 N N . ARG A 1 102 ? 15.014 2.742 -6.344 1.00 84.88 102 ARG A N 1
ATOM 808 C CA . ARG A 1 102 ? 15.636 1.516 -6.862 1.00 84.88 102 ARG A CA 1
ATOM 809 C C . ARG A 1 102 ? 17.129 1.445 -6.567 1.00 84.88 102 ARG A C 1
ATOM 811 O O . ARG A 1 102 ? 17.717 0.381 -6.748 1.00 84.88 102 ARG A O 1
ATOM 818 N N . SER A 1 103 ? 17.712 2.519 -6.031 1.00 74.88 103 SER A N 1
ATOM 819 C CA . SER A 1 103 ? 19.140 2.613 -5.731 1.00 74.88 103 SER A CA 1
ATOM 820 C C . SER A 1 103 ? 19.602 1.545 -4.751 1.00 74.88 103 SER A C 1
ATOM 822 O O . SER A 1 103 ? 20.737 1.120 -4.872 1.00 74.88 103 SER A O 1
ATOM 824 N N . ASN A 1 104 ? 18.733 1.055 -3.855 1.00 73.50 104 ASN A N 1
ATOM 825 C CA . ASN A 1 104 ? 19.019 -0.019 -2.888 1.00 73.50 104 ASN A CA 1
ATOM 826 C C . ASN A 1 104 ? 18.125 -1.259 -3.060 1.00 73.50 104 ASN A C 1
ATOM 828 O O . ASN A 1 104 ? 18.036 -2.106 -2.171 1.00 73.50 104 ASN A O 1
ATOM 832 N N . TYR A 1 105 ? 17.440 -1.383 -4.198 1.00 82.88 105 TYR A N 1
ATOM 833 C CA . TYR A 1 105 ? 16.485 -2.460 -4.420 1.00 82.88 105 TYR A CA 1
ATOM 834 C C . TYR A 1 105 ? 17.164 -3.656 -5.100 1.00 82.88 105 TYR A C 1
ATOM 836 O O . TYR A 1 105 ? 17.454 -3.626 -6.298 1.00 82.88 105 TYR A O 1
ATOM 844 N N . SER A 1 106 ? 17.435 -4.708 -4.318 1.00 79.44 106 SER A N 1
ATOM 845 C CA . SER A 1 106 ? 18.274 -5.852 -4.719 1.00 79.44 106 SER A CA 1
ATOM 846 C C . SER A 1 106 ? 17.933 -6.453 -6.098 1.00 79.44 106 SER A C 1
ATOM 848 O O . SER A 1 106 ? 18.860 -6.585 -6.902 1.00 79.44 106 SER A O 1
ATOM 850 N N . PRO A 1 107 ? 16.657 -6.736 -6.447 1.00 76.69 107 PRO A N 1
ATOM 851 C CA . PRO A 1 107 ? 16.311 -7.276 -7.766 1.00 76.69 107 PRO A CA 1
ATOM 852 C C . PRO A 1 107 ? 16.779 -6.423 -8.953 1.00 76.69 107 PRO A C 1
ATOM 854 O O . PRO A 1 107 ? 17.115 -6.972 -9.999 1.00 76.69 107 PRO A O 1
ATOM 857 N N . ILE A 1 108 ? 16.838 -5.097 -8.794 1.00 82.88 108 ILE A N 1
ATOM 858 C CA . ILE A 1 108 ? 17.231 -4.165 -9.860 1.00 82.88 108 ILE A CA 1
ATOM 859 C C . ILE A 1 108 ? 18.708 -3.823 -9.819 1.00 82.88 108 ILE A C 1
ATOM 861 O O . ILE A 1 108 ? 19.322 -3.717 -10.879 1.00 82.88 108 ILE A O 1
ATOM 865 N N . GLN A 1 109 ? 19.319 -3.756 -8.636 1.00 82.81 109 GLN A N 1
ATOM 866 C CA . GLN A 1 109 ? 20.768 -3.588 -8.545 1.00 82.81 109 GLN A CA 1
ATOM 867 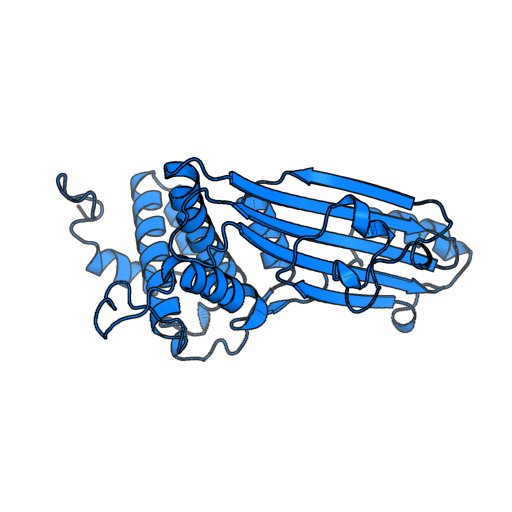C C . GLN A 1 109 ? 21.526 -4.689 -9.293 1.00 82.81 109 GLN A C 1
ATOM 869 O O . GLN A 1 109 ? 22.512 -4.393 -9.964 1.00 82.81 109 GLN A O 1
ATOM 874 N N . THR A 1 110 ? 21.077 -5.943 -9.202 1.00 82.06 110 THR A N 1
ATOM 875 C CA . THR A 1 110 ? 21.719 -7.057 -9.915 1.00 82.06 110 THR A CA 1
ATOM 876 C C . THR A 1 110 ? 21.678 -6.849 -11.430 1.00 82.06 110 THR A C 1
ATOM 878 O O . THR A 1 110 ? 22.704 -6.995 -12.088 1.00 82.06 110 THR A O 1
ATOM 881 N N . GLN A 1 111 ? 20.527 -6.440 -11.972 1.00 83.75 111 GLN A N 1
ATOM 882 C CA . GLN A 1 111 ? 20.351 -6.201 -13.410 1.00 83.75 111 GLN A CA 1
ATOM 883 C C . GLN A 1 111 ? 21.151 -4.983 -13.889 1.00 83.75 111 GLN A C 1
ATOM 885 O O . GLN A 1 111 ? 21.857 -5.053 -14.890 1.00 83.75 111 GLN A O 1
ATOM 890 N N . LEU A 1 112 ? 21.122 -3.888 -13.126 1.00 82.94 112 LEU A N 1
ATOM 891 C CA . LEU A 1 112 ? 21.923 -2.697 -13.409 1.00 82.94 112 LEU A CA 1
ATOM 892 C C . LEU A 1 112 ? 23.425 -3.024 -13.427 1.00 82.94 112 LEU A C 1
ATOM 894 O O . LEU A 1 112 ? 24.133 -2.619 -14.341 1.00 82.94 112 LEU A O 1
ATOM 898 N N . ARG A 1 113 ? 23.925 -3.812 -12.465 1.00 82.44 113 ARG A N 1
ATOM 899 C CA . ARG A 1 113 ? 25.341 -4.222 -12.426 1.00 82.44 113 ARG A CA 1
ATOM 900 C C . ARG A 1 113 ? 25.755 -5.056 -13.637 1.00 82.44 113 ARG A C 1
ATOM 902 O O . ARG A 1 113 ? 26.869 -4.868 -14.111 1.00 82.44 113 ARG A O 1
ATOM 909 N N . MET A 1 114 ? 24.885 -5.939 -14.133 1.00 81.69 114 MET A N 1
ATOM 910 C CA . MET A 1 114 ? 25.153 -6.710 -15.355 1.00 81.69 114 MET A CA 1
ATOM 911 C C . MET A 1 114 ? 25.336 -5.789 -16.567 1.00 81.69 114 MET A C 1
ATOM 913 O O . MET A 1 114 ? 26.249 -5.995 -17.364 1.00 81.69 114 MET A O 1
ATOM 917 N N . ASN A 1 115 ? 24.527 -4.734 -16.664 1.00 81.19 115 ASN A N 1
ATOM 918 C CA . ASN A 1 115 ? 24.531 -3.837 -17.818 1.00 81.19 115 ASN A CA 1
ATOM 919 C C . ASN A 1 115 ? 25.571 -2.702 -17.715 1.00 81.19 115 ASN A C 1
ATOM 921 O O . ASN A 1 115 ? 25.937 -2.123 -18.736 1.00 81.19 115 ASN A O 1
ATOM 925 N N . LYS A 1 116 ? 26.101 -2.416 -16.514 1.00 77.88 116 LYS A N 1
ATOM 926 C CA . LYS A 1 116 ? 27.107 -1.361 -16.262 1.00 77.88 116 LYS A CA 1
ATOM 927 C C . LYS A 1 116 ? 28.366 -1.490 -17.130 1.00 77.88 116 LYS A C 1
ATOM 929 O O . LYS A 1 116 ? 29.012 -0.492 -17.427 1.00 77.88 116 LYS A O 1
ATOM 934 N N . ASN A 1 117 ? 28.728 -2.712 -17.517 1.00 73.62 117 ASN A N 1
ATOM 935 C CA . ASN A 1 117 ? 29.899 -2.964 -18.362 1.00 73.62 117 ASN A CA 1
ATOM 936 C C . ASN A 1 117 ? 29.675 -2.575 -19.833 1.00 73.62 117 ASN A C 1
ATOM 938 O O . ASN A 1 117 ? 30.633 -2.548 -20.598 1.00 73.62 117 ASN A O 1
ATOM 942 N N . ILE A 1 118 ? 28.426 -2.311 -20.223 1.00 78.94 118 ILE A N 1
ATOM 943 C CA . ILE A 1 118 ? 28.017 -2.038 -21.603 1.00 78.94 118 ILE A CA 1
ATOM 944 C C . ILE A 1 118 ? 27.585 -0.574 -21.746 1.00 78.94 118 ILE A C 1
ATOM 946 O O . ILE A 1 118 ? 27.986 0.081 -22.703 1.00 78.94 118 ILE A O 1
ATOM 950 N N . PHE A 1 119 ? 26.833 -0.045 -20.774 1.00 78.94 119 PHE A N 1
ATOM 951 C CA . PHE A 1 119 ? 26.331 1.332 -20.786 1.00 78.94 119 PHE A CA 1
ATOM 952 C C . PHE A 1 119 ? 26.581 2.044 -19.448 1.00 78.94 119 PHE A C 1
ATOM 954 O O . PHE A 1 119 ? 26.418 1.431 -18.383 1.00 78.94 119 PHE A O 1
ATOM 961 N N . PRO A 1 120 ? 26.952 3.340 -19.463 1.00 77.44 120 PRO A N 1
ATOM 962 C CA . PRO A 1 120 ? 27.052 4.128 -18.245 1.00 77.44 120 PRO A CA 1
ATOM 963 C C . PRO A 1 120 ? 25.668 4.286 -17.607 1.00 77.44 120 PRO A C 1
ATOM 965 O O . PRO A 1 120 ? 24.678 4.603 -18.259 1.00 77.44 120 PRO A O 1
ATOM 968 N N . ILE A 1 121 ? 25.601 4.075 -16.297 1.00 78.44 121 ILE A N 1
ATOM 969 C CA . ILE A 1 121 ? 24.373 4.266 -15.530 1.00 78.44 121 ILE A CA 1
ATOM 970 C C . ILE A 1 121 ? 24.369 5.704 -15.022 1.00 78.44 121 ILE A C 1
ATOM 972 O O . ILE A 1 121 ? 25.094 6.010 -14.074 1.00 78.44 121 ILE A O 1
ATOM 976 N N . THR A 1 122 ? 23.573 6.570 -15.645 1.00 79.75 122 THR A N 1
ATOM 977 C CA . THR A 1 122 ? 23.379 7.957 -15.200 1.00 79.75 122 THR A CA 1
ATOM 978 C C . THR A 1 122 ? 21.968 8.160 -14.644 1.00 79.75 122 THR A C 1
ATOM 980 O O . THR A 1 122 ? 21.073 7.346 -14.888 1.00 79.75 122 THR A O 1
ATOM 983 N N . GLU A 1 123 ? 21.758 9.210 -13.850 1.00 79.94 123 GLU A N 1
ATOM 984 C CA . GLU A 1 123 ? 20.437 9.503 -13.279 1.00 79.94 123 GLU A CA 1
ATOM 985 C C . GLU A 1 123 ? 19.454 9.991 -14.349 1.00 79.94 123 GLU A C 1
ATOM 987 O O . GLU A 1 123 ? 18.275 9.661 -14.287 1.00 79.94 123 GLU A O 1
ATOM 992 N N . GLU A 1 124 ? 19.936 10.685 -15.384 1.00 82.38 124 GLU A N 1
ATOM 993 C CA . GLU A 1 124 ? 19.117 11.176 -16.502 1.00 82.38 124 GLU A CA 1
ATOM 994 C C . GLU A 1 124 ? 18.536 10.027 -17.338 1.00 82.38 124 GLU A C 1
ATOM 996 O O . GLU A 1 124 ? 17.459 10.141 -17.922 1.00 82.38 124 GLU A O 1
ATOM 1001 N N . ALA A 1 125 ? 19.241 8.895 -17.367 1.00 82.38 125 ALA A N 1
ATOM 1002 C CA . ALA A 1 125 ? 18.800 7.655 -17.988 1.00 82.38 125 ALA A CA 1
ATOM 1003 C C . ALA A 1 125 ? 17.709 6.928 -17.180 1.00 82.38 125 ALA A C 1
ATOM 1005 O O . ALA A 1 125 ? 17.098 5.977 -17.684 1.00 82.38 125 ALA A O 1
ATOM 1006 N N . MET A 1 126 ? 17.463 7.334 -15.930 1.00 87.50 126 MET A N 1
ATOM 1007 C CA . MET A 1 126 ? 16.469 6.731 -15.050 1.00 87.50 126 MET A CA 1
ATOM 1008 C C . MET A 1 126 ? 15.197 7.570 -14.982 1.00 87.50 126 MET A C 1
ATOM 1010 O O . MET A 1 126 ? 15.219 8.777 -14.777 1.00 87.50 126 MET A O 1
ATOM 1014 N N . SER A 1 127 ? 14.048 6.909 -15.078 1.00 88.56 127 SER A N 1
ATOM 1015 C CA . SER A 1 127 ? 12.754 7.534 -14.811 1.00 88.56 127 SER A CA 1
ATOM 1016 C C . SER A 1 127 ? 11.899 6.629 -13.942 1.00 88.56 127 SER A C 1
ATOM 1018 O O . SER A 1 127 ? 11.925 5.402 -14.072 1.00 88.56 127 SER A O 1
ATOM 1020 N N . ALA A 1 128 ? 11.140 7.233 -13.033 1.00 90.38 128 ALA A N 1
ATOM 1021 C CA . ALA A 1 128 ? 10.247 6.507 -12.153 1.00 90.38 128 ALA A CA 1
ATOM 1022 C C . ALA A 1 128 ? 8.941 7.274 -11.955 1.00 90.38 128 ALA A C 1
ATOM 1024 O O . ALA A 1 128 ? 8.948 8.493 -11.814 1.00 90.38 128 ALA A O 1
ATOM 1025 N N . HIS A 1 129 ? 7.827 6.549 -11.938 1.00 90.44 129 HIS A N 1
ATOM 1026 C CA . HIS A 1 129 ? 6.489 7.116 -11.813 1.00 90.44 129 HIS A CA 1
ATOM 1027 C C . HIS A 1 129 ? 5.633 6.239 -10.909 1.00 90.44 129 HIS A C 1
ATOM 1029 O O . HIS A 1 129 ? 5.717 5.011 -10.975 1.00 90.44 129 HIS A O 1
ATOM 1035 N N . THR A 1 130 ? 4.785 6.878 -10.107 1.00 90.88 130 THR A N 1
ATOM 1036 C CA . THR A 1 130 ? 3.756 6.191 -9.331 1.00 90.88 130 THR A CA 1
ATOM 1037 C C . THR A 1 130 ? 2.383 6.647 -9.792 1.00 90.88 130 THR A C 1
ATOM 1039 O O . THR A 1 130 ? 2.160 7.837 -10.005 1.00 90.88 130 THR A O 1
ATOM 1042 N N . TYR A 1 131 ? 1.463 5.702 -9.953 1.00 89.75 131 TYR A N 1
ATOM 1043 C CA . TYR A 1 131 ? 0.079 5.967 -10.322 1.00 89.75 131 TYR A CA 1
ATOM 1044 C C . TYR A 1 131 ? -0.874 5.219 -9.393 1.00 89.75 131 TYR A C 1
ATOM 1046 O O . TYR A 1 131 ? -0.574 4.106 -8.962 1.00 89.75 131 TYR A O 1
ATOM 1054 N N . VAL A 1 132 ? -2.022 5.827 -9.104 1.00 89.75 132 VAL A N 1
ATOM 1055 C CA . VAL A 1 132 ? -3.111 5.211 -8.343 1.00 89.75 132 VAL A CA 1
ATOM 1056 C C . VAL A 1 132 ? -4.324 5.080 -9.249 1.00 89.75 132 VAL A C 1
ATOM 1058 O O . VAL A 1 132 ? -4.677 6.028 -9.949 1.00 89.75 132 VAL A O 1
ATOM 1061 N N . SER A 1 133 ? -4.982 3.925 -9.216 1.00 87.06 133 SER A N 1
ATOM 1062 C CA . SER A 1 133 ? -6.226 3.699 -9.947 1.00 87.06 133 SER A CA 1
ATOM 1063 C C . SER A 1 133 ? -7.239 2.898 -9.139 1.00 87.06 133 SER A C 1
ATOM 1065 O O . SER A 1 133 ? -6.883 2.152 -8.225 1.00 87.06 133 SER A O 1
ATOM 1067 N N . PHE A 1 134 ? -8.504 3.022 -9.541 1.00 85.81 134 PHE A N 1
ATOM 1068 C CA . PHE A 1 134 ? -9.652 2.335 -8.946 1.00 85.81 134 PHE A CA 1
ATOM 1069 C C . PHE A 1 134 ? -10.346 1.386 -9.935 1.00 85.81 134 PHE A C 1
ATOM 1071 O O . PHE A 1 134 ? -11.572 1.321 -10.012 1.00 85.81 134 PHE A O 1
ATOM 1078 N N . ASP A 1 135 ? -9.563 0.680 -10.748 1.00 84.44 135 ASP A N 1
ATOM 1079 C CA . ASP A 1 135 ? -10.038 -0.270 -11.751 1.00 84.44 135 ASP A CA 1
ATOM 1080 C C . ASP A 1 135 ? -9.605 -1.709 -11.446 1.00 84.44 135 ASP A C 1
ATOM 1082 O O . ASP A 1 135 ? -8.655 -1.986 -10.710 1.00 84.44 135 ASP A O 1
ATOM 1086 N N . TYR A 1 136 ? -10.329 -2.665 -12.022 1.00 85.12 136 TYR A N 1
ATOM 1087 C CA . TYR A 1 136 ? -9.953 -4.066 -11.930 1.00 85.12 136 TYR A CA 1
ATOM 1088 C C . TYR A 1 136 ? -8.892 -4.403 -12.976 1.00 85.12 136 TYR A C 1
ATOM 1090 O O . TYR A 1 136 ? -9.178 -4.421 -14.173 1.00 85.12 136 TYR A O 1
ATOM 1098 N N . ILE A 1 137 ? -7.690 -4.758 -12.521 1.00 85.00 137 ILE A N 1
ATOM 1099 C CA . ILE A 1 137 ? -6.611 -5.232 -13.386 1.00 85.00 137 ILE A CA 1
ATOM 1100 C C . ILE A 1 137 ? -6.041 -6.555 -12.873 1.00 85.00 137 ILE A C 1
ATOM 1102 O O . ILE A 1 137 ? -5.644 -6.697 -11.712 1.00 85.00 137 ILE A O 1
ATOM 1106 N N . LYS A 1 138 ? -6.017 -7.571 -13.741 1.00 88.19 138 LYS A N 1
ATOM 1107 C CA . LYS A 1 138 ? -5.444 -8.877 -13.385 1.00 88.19 138 LYS A CA 1
ATOM 1108 C C . LYS A 1 138 ? -3.918 -8.766 -13.247 1.00 88.19 138 LYS A C 1
ATOM 1110 O O . LYS A 1 138 ? -3.298 -8.103 -14.077 1.00 88.19 138 LYS A O 1
ATOM 1115 N N . PRO A 1 139 ? -3.291 -9.478 -12.292 1.00 86.75 139 PRO A N 1
ATOM 1116 C CA . PRO A 1 139 ? -1.846 -9.397 -12.060 1.00 86.75 139 PRO A CA 1
ATOM 1117 C C . PRO A 1 139 ? -0.983 -9.659 -13.301 1.00 86.75 139 PRO A C 1
ATOM 1119 O O . PRO A 1 139 ? 0.020 -8.987 -13.507 1.00 86.75 139 PRO A O 1
ATOM 1122 N N . HIS A 1 140 ? -1.386 -10.594 -14.170 1.00 86.31 140 HIS A N 1
ATOM 1123 C CA . HIS A 1 140 ? -0.629 -10.918 -15.385 1.00 86.31 140 HIS A CA 1
ATOM 1124 C C . HIS A 1 140 ? -0.592 -9.775 -16.412 1.00 86.31 140 HIS A C 1
ATOM 1126 O O . HIS A 1 140 ? 0.279 -9.775 -17.278 1.00 86.31 140 HIS A O 1
ATOM 1132 N N . TYR A 1 141 ? -1.478 -8.774 -16.306 1.00 88.06 141 TYR A N 1
ATOM 1133 C CA . TYR A 1 141 ? -1.419 -7.593 -17.169 1.00 88.06 141 TYR A CA 1
ATOM 1134 C C . TYR A 1 141 ? -0.239 -6.669 -16.864 1.00 88.06 141 TYR A C 1
ATOM 1136 O O . TYR A 1 141 ? 0.034 -5.768 -17.654 1.00 88.06 141 TYR A O 1
ATOM 1144 N N . ILE A 1 142 ? 0.530 -6.932 -15.799 1.00 88.62 142 ILE A N 1
ATOM 1145 C CA . ILE A 1 142 ? 1.744 -6.174 -15.475 1.00 88.62 142 ILE A CA 1
ATOM 1146 C C . ILE A 1 142 ? 2.757 -6.116 -16.612 1.00 88.62 142 ILE A C 1
ATOM 1148 O O . ILE A 1 142 ? 3.516 -5.154 -16.685 1.00 88.62 142 ILE A O 1
ATOM 1152 N N . VAL A 1 143 ? 2.738 -7.088 -17.524 1.00 89.38 143 VAL A N 1
ATOM 1153 C CA . VAL A 1 143 ? 3.603 -7.126 -18.709 1.00 89.38 143 VAL A CA 1
ATOM 1154 C C . VAL A 1 143 ? 3.088 -6.196 -19.816 1.00 89.38 143 VAL A C 1
ATOM 1156 O O . VAL A 1 143 ? 3.876 -5.531 -20.478 1.00 89.38 143 VAL A O 1
ATOM 1159 N N . TYR A 1 144 ? 1.767 -6.077 -19.970 1.00 87.31 144 TYR A N 1
ATOM 1160 C CA . TYR A 1 144 ? 1.101 -5.390 -21.088 1.00 87.31 144 TYR A CA 1
ATOM 1161 C C . TYR A 1 144 ? 0.747 -3.924 -20.807 1.00 87.31 144 TYR A C 1
ATOM 1163 O O . TYR A 1 144 ? 0.169 -3.246 -21.659 1.00 87.31 144 TYR A O 1
ATOM 1171 N N . CYS A 1 145 ? 1.037 -3.434 -19.602 1.00 83.00 145 CYS A N 1
ATOM 1172 C CA . CYS A 1 145 ? 0.639 -2.094 -19.197 1.00 83.00 145 CYS A CA 1
ATOM 1173 C C . CYS A 1 145 ? 1.411 -0.972 -19.882 1.00 83.00 145 CYS A C 1
ATOM 1175 O O . CYS A 1 145 ? 2.609 -1.072 -20.162 1.00 83.00 145 CYS A O 1
ATOM 1177 N N . ASP A 1 146 ? 0.697 0.141 -20.044 1.00 82.12 146 ASP A N 1
ATOM 1178 C CA . ASP A 1 146 ? 1.276 1.436 -20.358 1.00 82.12 146 ASP A CA 1
ATOM 1179 C C . ASP A 1 146 ? 2.282 1.886 -19.290 1.00 82.12 146 ASP A C 1
ATOM 1181 O O . ASP A 1 146 ? 2.090 1.660 -18.094 1.00 82.12 146 ASP A O 1
ATOM 1185 N N . HIS A 1 147 ? 3.361 2.525 -19.740 1.00 72.50 147 HIS A N 1
ATOM 1186 C CA . HIS A 1 147 ? 4.458 2.971 -18.883 1.00 72.50 147 HIS A CA 1
ATOM 1187 C C . HIS A 1 147 ? 4.140 4.255 -18.102 1.00 72.50 147 HIS A C 1
ATOM 1189 O O . HIS A 1 147 ? 4.811 4.535 -17.112 1.00 72.50 147 HIS A O 1
ATOM 1195 N N . GLN A 1 148 ? 3.144 5.028 -18.539 1.00 70.88 148 GLN A N 1
ATOM 1196 C CA . GLN A 1 148 ? 2.739 6.292 -17.924 1.00 70.88 148 GLN A CA 1
ATOM 1197 C C . GLN A 1 148 ? 1.389 6.178 -17.212 1.00 70.88 148 GLN A C 1
ATOM 1199 O O . GLN A 1 148 ? 1.217 6.742 -16.135 1.00 70.88 148 GLN A O 1
ATOM 1204 N N . LYS A 1 149 ? 0.427 5.454 -17.797 1.00 78.50 149 LYS A N 1
ATOM 1205 C CA . LYS A 1 149 ? -0.929 5.300 -17.245 1.00 78.50 149 LYS A CA 1
ATOM 1206 C C . LYS A 1 149 ? -1.391 3.843 -17.286 1.00 78.50 149 LYS A C 1
ATOM 1208 O O . LYS A 1 149 ? -2.175 3.483 -18.169 1.00 78.50 149 LYS A O 1
ATOM 1213 N N . PRO A 1 150 ? -0.906 2.989 -16.372 1.00 73.50 150 PRO A N 1
ATOM 1214 C CA . PRO A 1 150 ? -1.329 1.595 -16.287 1.00 73.50 150 PRO A CA 1
ATOM 1215 C C . PRO A 1 150 ? -2.793 1.525 -15.828 1.00 73.50 150 PRO A C 1
ATOM 1217 O O . PRO A 1 150 ? -3.097 1.688 -14.655 1.00 73.50 150 PRO A O 1
ATOM 1220 N N . MET A 1 151 ? -3.706 1.314 -16.770 1.00 77.94 151 MET A N 1
ATOM 1221 C CA . MET A 1 151 ? -5.133 1.084 -16.543 1.00 77.94 151 MET A CA 1
ATOM 1222 C C . MET A 1 151 ? -5.544 -0.141 -17.364 1.00 77.94 151 MET A C 1
ATOM 1224 O O . MET A 1 151 ? -4.922 -0.452 -18.384 1.00 77.94 151 MET A O 1
ATOM 1228 N N . ALA A 1 152 ? -6.606 -0.837 -16.971 1.00 77.88 152 ALA A N 1
ATOM 1229 C CA . ALA A 1 152 ? -7.059 -2.050 -17.650 1.00 77.88 152 ALA A CA 1
ATOM 1230 C C . ALA A 1 152 ? -7.279 -1.829 -19.158 1.00 77.88 152 ALA A C 1
ATOM 1232 O O . ALA A 1 152 ? -6.854 -2.642 -19.974 1.00 77.88 152 ALA A O 1
ATOM 1233 N N . HIS A 1 153 ? -7.865 -0.689 -19.538 1.00 79.12 153 HIS A N 1
ATOM 1234 C CA . HIS A 1 153 ? -8.131 -0.341 -20.938 1.00 79.12 153 HIS A CA 1
ATOM 1235 C C . HIS A 1 153 ? -6.904 0.190 -21.700 1.00 79.12 153 HIS A C 1
ATOM 1237 O O . HIS A 1 153 ? -6.962 0.322 -22.919 1.00 79.12 153 HIS A O 1
ATOM 1243 N N . THR A 1 154 ? -5.796 0.506 -21.019 1.00 81.06 154 THR A N 1
ATOM 1244 C CA . THR A 1 154 ? -4.545 0.935 -21.671 1.00 81.06 154 THR A CA 1
ATOM 1245 C C . THR A 1 154 ? -3.559 -0.217 -21.864 1.00 81.06 154 THR A C 1
ATOM 1247 O O . THR A 1 154 ? -2.497 -0.014 -22.464 1.00 81.06 154 THR A O 1
ATOM 1250 N N . CYS A 1 155 ? -3.895 -1.420 -21.386 1.00 82.81 155 CYS A N 1
ATOM 1251 C CA . CYS A 1 155 ? -3.122 -2.637 -21.604 1.00 82.81 155 CYS A CA 1
ATOM 1252 C C . CYS A 1 155 ? -3.216 -3.082 -23.066 1.00 82.81 155 CYS A C 1
ATOM 1254 O O . CYS A 1 155 ? -4.313 -3.222 -23.602 1.00 82.81 155 CYS A O 1
ATOM 1256 N N . ALA A 1 156 ? -2.079 -3.358 -23.701 1.00 84.19 156 ALA A N 1
ATOM 1257 C CA . ALA A 1 156 ? -2.050 -3.861 -25.072 1.00 84.19 156 ALA A CA 1
ATOM 1258 C C . ALA A 1 156 ? -0.910 -4.864 -25.266 1.00 84.19 156 ALA A C 1
ATOM 1260 O O . ALA A 1 156 ? 0.176 -4.692 -24.714 1.00 84.19 156 ALA A O 1
ATOM 1261 N N . ALA A 1 157 ? -1.137 -5.890 -26.092 1.00 83.25 157 ALA A N 1
ATOM 1262 C CA . ALA A 1 157 ? -0.117 -6.892 -26.411 1.00 83.25 157 ALA A CA 1
ATOM 1263 C C . ALA A 1 157 ? 1.149 -6.259 -27.017 1.00 83.25 157 ALA A C 1
ATOM 1265 O O . ALA A 1 157 ? 2.254 -6.682 -26.701 1.00 83.25 157 ALA A O 1
ATOM 1266 N N . SER A 1 158 ? 0.991 -5.184 -27.797 1.00 82.56 158 SER A N 1
ATOM 1267 C CA . SER A 1 158 ? 2.091 -4.404 -28.382 1.00 82.56 158 SER A CA 1
ATOM 1268 C C . SER A 1 158 ? 2.991 -3.698 -27.362 1.00 82.56 158 SER A C 1
ATOM 1270 O O . SER A 1 158 ? 4.054 -3.215 -27.734 1.00 82.56 158 SER A O 1
ATOM 1272 N N . LYS A 1 159 ? 2.581 -3.611 -26.089 1.00 81.88 159 LYS A N 1
ATOM 1273 C CA . LYS A 1 159 ? 3.372 -3.012 -25.002 1.00 81.88 159 LYS A CA 1
ATOM 1274 C C . LYS A 1 159 ? 4.196 -4.039 -24.228 1.00 81.88 159 LYS A C 1
ATOM 1276 O O . LYS A 1 159 ? 4.955 -3.653 -23.340 1.00 81.88 159 LYS A O 1
ATOM 1281 N N . ALA A 1 160 ? 4.036 -5.331 -24.526 1.00 82.44 160 ALA A N 1
ATOM 1282 C CA . ALA A 1 160 ? 4.907 -6.355 -23.971 1.00 82.44 160 ALA A CA 1
ATOM 1283 C C . ALA A 1 160 ? 6.333 -6.161 -24.492 1.00 82.44 160 ALA A C 1
ATOM 1285 O O . ALA A 1 160 ? 6.542 -5.881 -25.671 1.00 82.44 160 ALA A O 1
ATOM 1286 N N . LEU A 1 161 ? 7.309 -6.321 -23.602 1.00 79.94 161 LEU A N 1
ATOM 1287 C CA . LEU A 1 161 ? 8.715 -6.305 -23.982 1.00 79.94 161 LEU A CA 1
ATOM 1288 C C . LEU A 1 161 ? 9.121 -7.711 -24.423 1.00 79.94 161 LEU A C 1
ATOM 1290 O O . LEU A 1 161 ? 8.961 -8.665 -23.660 1.00 79.94 161 LEU A O 1
ATOM 1294 N N . ASP A 1 162 ? 9.650 -7.820 -25.640 1.00 78.75 162 ASP A N 1
ATOM 1295 C CA . ASP A 1 162 ? 10.199 -9.063 -26.184 1.00 78.75 162 ASP A CA 1
ATOM 1296 C C . ASP A 1 162 ? 11.638 -9.262 -25.684 1.00 78.75 162 ASP A C 1
ATOM 1298 O O . ASP A 1 162 ? 12.620 -9.007 -26.379 1.00 78.75 162 ASP A O 1
ATOM 1302 N N . CYS A 1 163 ? 11.765 -9.580 -24.397 1.00 80.00 163 CYS A N 1
ATOM 1303 C CA . CYS A 1 163 ? 13.041 -9.849 -23.742 1.00 80.00 163 CYS A CA 1
ATOM 1304 C C . CYS A 1 163 ? 12.862 -10.737 -22.509 1.00 80.00 163 CYS A C 1
ATOM 1306 O O . CYS A 1 163 ? 11.733 -10.998 -22.074 1.00 80.00 163 CYS A O 1
ATOM 1308 N N . ASP A 1 164 ? 13.985 -11.151 -21.916 1.00 81.44 164 ASP A N 1
ATOM 1309 C CA . ASP A 1 164 ? 14.004 -11.878 -20.652 1.00 81.44 164 ASP A CA 1
ATOM 1310 C C . ASP A 1 164 ? 13.273 -11.077 -19.575 1.00 81.44 164 ASP A C 1
ATOM 1312 O O . ASP A 1 164 ? 13.711 -10.015 -19.109 1.00 81.44 164 ASP A O 1
ATOM 1316 N N . ASN A 1 165 ? 12.118 -11.607 -19.184 1.00 86.00 165 ASN A N 1
ATOM 1317 C CA . ASN A 1 165 ? 11.237 -10.975 -18.230 1.00 86.00 165 ASN A CA 1
ATOM 1318 C C . ASN A 1 165 ? 10.696 -11.981 -17.215 1.00 86.00 165 ASN A C 1
ATOM 1320 O O . ASN A 1 165 ? 10.615 -13.187 -17.453 1.00 86.00 165 ASN A O 1
ATOM 1324 N N . LYS A 1 166 ? 10.362 -11.475 -16.031 1.00 89.25 166 LYS A N 1
ATOM 1325 C CA . LYS A 1 166 ? 9.848 -12.278 -14.927 1.00 89.25 166 LYS A CA 1
ATOM 1326 C C . LYS A 1 166 ? 8.801 -11.488 -14.167 1.00 89.25 166 LYS A C 1
ATOM 1328 O O . LYS A 1 166 ? 9.109 -10.423 -13.641 1.00 89.25 166 LYS A O 1
ATOM 1333 N N . ALA A 1 167 ? 7.599 -12.050 -14.056 1.00 91.25 167 ALA A N 1
ATOM 1334 C CA . ALA A 1 167 ? 6.536 -11.555 -13.189 1.00 91.25 167 ALA A CA 1
ATOM 1335 C C . ALA A 1 167 ? 6.328 -12.506 -12.000 1.00 91.25 167 ALA A C 1
ATOM 1337 O O . ALA A 1 167 ? 6.222 -13.719 -12.173 1.00 91.25 167 ALA A O 1
ATOM 1338 N N . VAL A 1 168 ? 6.243 -11.965 -10.786 1.00 93.12 168 VAL A N 1
ATOM 1339 C CA . VAL A 1 168 ? 5.956 -12.714 -9.557 1.00 93.12 168 VAL A CA 1
ATOM 1340 C C . VAL A 1 168 ? 4.801 -12.039 -8.836 1.00 93.12 168 VAL A C 1
ATOM 1342 O O . VAL A 1 168 ? 4.897 -10.879 -8.451 1.00 93.12 168 VAL A O 1
ATOM 1345 N N . THR A 1 169 ? 3.714 -12.777 -8.622 1.00 95.56 169 THR A N 1
ATOM 1346 C CA . THR A 1 169 ? 2.563 -12.319 -7.833 1.00 95.56 169 THR A CA 1
ATOM 1347 C C . THR A 1 169 ? 2.553 -13.030 -6.489 1.00 95.56 169 THR A C 1
ATOM 1349 O O . THR A 1 169 ? 2.721 -14.247 -6.434 1.00 95.56 169 THR A O 1
ATOM 1352 N N . LYS A 1 170 ? 2.332 -12.286 -5.405 1.00 96.38 170 LYS A N 1
ATOM 1353 C CA . LYS A 1 170 ? 2.159 -12.827 -4.054 1.00 96.38 170 LYS A CA 1
ATOM 1354 C C . LYS A 1 170 ? 0.923 -12.216 -3.408 1.00 96.38 170 LYS A C 1
ATOM 1356 O O . LYS A 1 170 ? 0.730 -11.004 -3.481 1.00 96.38 170 LYS A O 1
ATOM 1361 N N . VAL A 1 171 ? 0.112 -13.048 -2.761 1.00 97.06 171 VAL A N 1
ATOM 1362 C CA . VAL A 1 171 ? -0.869 -12.567 -1.780 1.00 97.06 171 VAL A CA 1
ATOM 1363 C C . VAL A 1 171 ? -0.087 -12.124 -0.548 1.00 97.06 171 VAL A C 1
ATOM 1365 O O . VAL A 1 171 ? 0.832 -12.822 -0.120 1.00 97.06 171 VAL A O 1
ATOM 1368 N N . ILE A 1 172 ? -0.406 -10.945 -0.029 1.00 97.62 172 ILE A N 1
ATOM 1369 C CA . ILE A 1 172 ? 0.294 -10.326 1.099 1.00 97.62 172 ILE A CA 1
ATOM 1370 C C . ILE A 1 172 ? -0.690 -10.022 2.228 1.00 97.62 172 ILE A C 1
ATOM 1372 O O . ILE A 1 172 ? -1.905 -10.025 2.026 1.00 97.62 172 ILE A O 1
ATOM 1376 N N . THR A 1 173 ? -0.181 -9.763 3.429 1.00 97.06 173 THR A N 1
ATOM 1377 C CA . THR A 1 173 ? -1.031 -9.341 4.548 1.00 97.06 173 THR A CA 1
ATOM 1378 C C . THR A 1 173 ? -1.363 -7.846 4.458 1.00 97.06 173 THR A C 1
ATOM 1380 O O . THR A 1 173 ? -0.682 -7.086 3.767 1.00 97.06 173 THR A O 1
ATOM 1383 N N . LEU A 1 174 ? -2.369 -7.389 5.215 1.00 95.25 174 LEU A N 1
ATOM 1384 C CA . LEU A 1 174 ? -2.631 -5.953 5.392 1.00 95.25 174 LEU A CA 1
ATOM 1385 C C . LEU A 1 174 ? -1.381 -5.216 5.904 1.00 95.25 174 LEU A C 1
ATOM 1387 O O . LEU A 1 174 ? -1.084 -4.121 5.445 1.00 95.25 174 LEU A O 1
ATOM 1391 N N . ASN A 1 175 ? -0.619 -5.814 6.825 1.00 94.75 175 ASN A N 1
ATOM 1392 C CA . ASN A 1 175 ? 0.605 -5.194 7.338 1.00 94.75 175 ASN A CA 1
ATOM 1393 C C . ASN A 1 175 ? 1.644 -4.995 6.231 1.00 94.75 175 ASN A C 1
ATOM 1395 O O . ASN A 1 175 ? 2.200 -3.906 6.119 1.00 94.75 175 ASN A O 1
ATOM 1399 N N . ASP A 1 176 ? 1.867 -6.010 5.397 1.00 96.44 176 ASP A N 1
ATOM 1400 C CA . ASP A 1 176 ? 2.794 -5.911 4.266 1.00 96.44 176 ASP A CA 1
ATOM 1401 C C . ASP A 1 176 ? 2.351 -4.826 3.278 1.00 96.44 176 ASP A C 1
ATOM 1403 O O . ASP A 1 176 ? 3.172 -4.045 2.797 1.00 96.44 176 ASP A O 1
ATOM 1407 N N . PHE A 1 177 ? 1.042 -4.740 3.014 1.00 97.00 177 PHE A N 1
ATOM 1408 C CA . PHE A 1 177 ? 0.463 -3.710 2.154 1.00 97.00 177 PHE A CA 1
ATOM 1409 C C . PHE A 1 177 ? 0.714 -2.305 2.716 1.00 97.00 177 PHE A C 1
ATOM 1411 O O . PHE A 1 177 ? 1.153 -1.418 1.987 1.00 97.00 177 PHE A O 1
ATOM 1418 N N . ILE A 1 178 ? 0.503 -2.110 4.021 1.00 96.12 178 ILE A N 1
ATOM 1419 C CA . ILE A 1 178 ? 0.730 -0.828 4.702 1.00 96.12 178 ILE A CA 1
ATOM 1420 C C . ILE A 1 178 ? 2.214 -0.455 4.731 1.00 96.12 178 ILE A C 1
ATOM 1422 O O . ILE A 1 178 ? 2.547 0.707 4.516 1.00 96.12 178 ILE A O 1
ATOM 1426 N N . VAL A 1 179 ? 3.116 -1.415 4.947 1.00 94.31 179 VAL A N 1
ATOM 1427 C CA . VAL A 1 179 ? 4.568 -1.172 4.892 1.00 94.31 179 VAL A CA 1
ATOM 1428 C C . VAL A 1 179 ? 4.984 -0.715 3.496 1.00 94.31 179 VAL A C 1
ATOM 1430 O O . VAL A 1 179 ? 5.747 0.239 3.353 1.00 94.31 179 VAL A O 1
ATOM 1433 N N . GLU A 1 180 ? 4.474 -1.366 2.454 1.00 94.06 180 GLU A N 1
ATOM 1434 C CA . GLU A 1 180 ? 4.741 -0.974 1.072 1.00 94.06 180 GLU A CA 1
ATOM 1435 C C . GLU A 1 180 ? 4.138 0.397 0.725 1.00 94.06 180 GLU A C 1
ATOM 1437 O O . GLU A 1 180 ? 4.791 1.201 0.058 1.00 94.06 180 GLU A O 1
ATOM 1442 N N . TYR A 1 181 ? 2.937 0.703 1.213 1.00 95.06 181 TYR A N 1
ATOM 1443 C CA . TYR A 1 181 ? 2.322 2.025 1.089 1.00 95.06 181 TYR A CA 1
ATOM 1444 C C . TYR A 1 181 ? 3.155 3.114 1.785 1.00 95.06 181 TYR A C 1
ATOM 1446 O O . TYR A 1 181 ? 3.493 4.121 1.167 1.00 95.06 181 TYR A O 1
ATOM 1454 N N . CYS A 1 182 ? 3.576 2.880 3.031 1.00 94.25 182 CYS A N 1
ATOM 1455 C CA . CYS A 1 182 ? 4.346 3.834 3.830 1.00 94.25 182 CYS A CA 1
ATOM 1456 C C . CYS A 1 182 ? 5.680 4.218 3.169 1.00 94.25 182 CYS A C 1
ATOM 1458 O O . CYS A 1 182 ? 6.094 5.369 3.248 1.00 94.25 182 CYS A O 1
ATOM 1460 N N . ARG A 1 183 ? 6.334 3.287 2.457 1.00 92.00 183 ARG A N 1
ATOM 1461 C CA . ARG A 1 183 ? 7.586 3.559 1.718 1.00 92.00 183 ARG A CA 1
ATOM 1462 C C . ARG A 1 183 ? 7.440 4.581 0.586 1.00 92.00 183 ARG A C 1
ATOM 1464 O O . ARG A 1 183 ? 8.452 5.060 0.087 1.00 92.00 183 ARG A O 1
ATOM 1471 N N . ARG A 1 184 ? 6.213 4.845 0.136 1.00 92.62 184 ARG A N 1
ATOM 1472 C CA . ARG A 1 184 ? 5.891 5.735 -0.991 1.00 92.62 184 ARG A CA 1
ATOM 1473 C C . ARG A 1 184 ? 5.305 7.062 -0.534 1.00 92.62 184 ARG A C 1
ATOM 1475 O O . ARG A 1 184 ? 5.083 7.938 -1.357 1.00 92.62 184 ARG A O 1
ATOM 1482 N N . LEU A 1 185 ? 4.990 7.181 0.747 1.00 93.75 185 LEU A N 1
ATOM 1483 C CA . LEU A 1 185 ? 4.090 8.197 1.258 1.00 93.75 185 LEU A CA 1
ATOM 1484 C C . LEU A 1 185 ? 4.825 9.514 1.503 1.00 93.75 185 LEU A C 1
ATOM 1486 O O . LEU A 1 185 ? 5.790 9.562 2.262 1.00 93.75 185 LEU A O 1
ATOM 1490 N N . VAL A 1 186 ? 4.314 10.589 0.907 1.00 93.00 186 VAL A N 1
ATOM 1491 C CA . VAL A 1 186 ? 4.648 11.970 1.264 1.00 93.00 186 VAL A CA 1
ATOM 1492 C C . VAL A 1 186 ? 3.373 12.665 1.723 1.00 93.00 186 VAL A C 1
ATOM 1494 O O . VAL A 1 186 ? 2.414 12.762 0.961 1.00 93.00 186 VAL A O 1
ATOM 1497 N N . VAL A 1 187 ? 3.345 13.102 2.982 1.00 91.06 187 VAL A N 1
ATOM 1498 C CA . VAL A 1 187 ? 2.178 13.761 3.586 1.00 91.06 187 VAL A CA 1
ATOM 1499 C C . VAL A 1 187 ? 1.943 15.112 2.911 1.00 91.06 187 VAL A C 1
ATOM 1501 O O . VAL A 1 187 ? 2.884 15.892 2.752 1.00 91.06 187 VAL A O 1
ATOM 1504 N N . GLN A 1 188 ? 0.696 15.392 2.533 1.00 85.94 188 GLN A N 1
ATOM 1505 C CA . GLN A 1 188 ? 0.281 16.718 2.082 1.00 85.94 188 GLN A CA 1
ATOM 1506 C C . GLN A 1 188 ? -0.174 17.561 3.272 1.00 85.94 188 GLN A C 1
ATOM 1508 O O . GLN A 1 188 ? -0.833 17.057 4.176 1.00 85.94 188 GLN A O 1
ATOM 1513 N N . ASP A 1 189 ? 0.206 18.839 3.251 1.00 83.94 189 ASP A N 1
ATOM 1514 C CA . ASP A 1 189 ? -0.170 19.856 4.238 1.00 83.94 189 ASP A CA 1
ATOM 1515 C C . ASP A 1 189 ? -0.245 19.346 5.698 1.00 83.94 189 ASP A C 1
ATOM 1517 O O . ASP A 1 189 ? -1.324 19.255 6.293 1.00 83.94 189 ASP A O 1
ATOM 1521 N N . PRO A 1 190 ? 0.903 19.005 6.315 1.00 84.06 190 PRO A N 1
ATOM 1522 C CA . PRO A 1 190 ? 0.936 18.515 7.694 1.00 84.06 190 PRO A CA 1
ATOM 1523 C C . PRO A 1 190 ? 0.464 19.557 8.722 1.00 84.06 190 PRO A C 1
ATOM 1525 O O . PRO A 1 190 ? 0.233 19.209 9.877 1.00 84.06 190 PRO A O 1
ATOM 1528 N N . ASN A 1 191 ? 0.322 20.828 8.326 1.00 83.69 191 ASN A N 1
ATOM 1529 C CA . ASN A 1 191 ? -0.161 21.904 9.189 1.00 83.69 191 ASN A CA 1
ATOM 1530 C C . ASN A 1 191 ? -1.682 22.101 9.110 1.00 83.69 191 ASN A C 1
ATOM 1532 O O . ASN A 1 191 ? -2.216 22.940 9.841 1.00 83.69 191 ASN A O 1
ATOM 1536 N N . SER A 1 192 ? -2.375 21.356 8.242 1.00 80.94 192 SER A N 1
ATOM 1537 C CA . SER A 1 192 ? -3.825 21.446 8.100 1.00 80.94 192 SER A CA 1
ATOM 1538 C C . SER A 1 192 ? -4.533 21.140 9.421 1.00 80.94 192 SER A C 1
ATOM 1540 O O . SER A 1 192 ? -4.207 20.187 10.133 1.00 80.94 192 SER A O 1
ATOM 1542 N N . GLN A 1 193 ? -5.558 21.932 9.734 1.00 73.12 193 GLN A N 1
ATOM 1543 C CA . GLN A 1 193 ? -6.400 21.704 10.910 1.00 73.12 193 GLN A CA 1
ATOM 1544 C C . GLN A 1 193 ? -7.241 20.424 10.789 1.00 73.12 193 GLN A C 1
ATOM 1546 O O . GLN A 1 193 ? -7.707 19.909 11.804 1.00 73.12 193 GLN A O 1
ATOM 1551 N N . GLU A 1 194 ? -7.396 19.879 9.577 1.00 72.69 194 GLU A N 1
ATOM 1552 C CA . GLU A 1 194 ? -8.147 18.644 9.319 1.00 72.69 194 GLU A CA 1
ATOM 1553 C C . GLU A 1 194 ? -7.553 17.427 10.038 1.00 72.69 194 GLU A C 1
ATOM 1555 O O . GLU A 1 194 ? -8.270 16.482 10.364 1.00 72.69 194 GLU A O 1
ATOM 1560 N N . TRP A 1 195 ? -6.253 17.468 10.349 1.00 75.81 195 TRP A N 1
ATOM 1561 C CA . TRP A 1 195 ? -5.571 16.395 11.064 1.00 75.81 195 TRP A CA 1
ATOM 1562 C C . TRP A 1 195 ? -6.036 16.240 12.514 1.00 75.81 195 TRP A C 1
ATOM 1564 O O . TRP A 1 195 ? -5.896 15.154 13.079 1.00 75.81 195 TRP A O 1
ATOM 1574 N N . GLY A 1 196 ? -6.574 17.303 13.128 1.00 74.38 196 GLY A N 1
ATOM 1575 C CA . GLY A 1 196 ? -7.050 17.284 14.517 1.00 74.38 196 GLY A CA 1
ATOM 1576 C C . GLY A 1 196 ? -5.970 16.947 15.559 1.00 74.38 196 GLY A C 1
ATOM 1577 O O . GLY A 1 196 ? -6.300 16.655 16.707 1.00 74.38 196 GLY A O 1
ATOM 1578 N N . VAL A 1 197 ? -4.692 16.970 15.167 1.00 77.88 197 VAL A N 1
ATOM 1579 C CA . VAL A 1 197 ? -3.513 16.679 15.995 1.00 77.88 197 VAL A CA 1
ATOM 1580 C C . VAL A 1 197 ? -2.405 17.699 15.704 1.00 77.88 197 VAL A C 1
ATOM 1582 O O . VAL A 1 197 ? -2.439 18.347 14.656 1.00 77.88 197 VAL A O 1
ATOM 1585 N N . PRO A 1 198 ? -1.411 17.868 16.598 1.00 82.44 198 PRO A N 1
ATOM 1586 C CA . PRO A 1 198 ? -0.278 18.750 16.339 1.00 82.44 198 PRO A CA 1
ATOM 1587 C C . PRO A 1 198 ? 0.464 18.382 15.039 1.00 82.44 198 PRO A C 1
ATOM 1589 O O . PRO A 1 198 ? 0.697 17.193 14.806 1.00 82.44 198 PRO A O 1
ATOM 1592 N N . PRO A 1 199 ? 0.936 19.363 14.242 1.00 84.31 199 PRO A N 1
ATOM 1593 C CA . PRO A 1 199 ? 1.637 19.094 12.980 1.00 84.31 199 PRO A CA 1
ATOM 1594 C C . PRO A 1 199 ? 2.865 18.185 13.116 1.00 84.31 199 PRO A C 1
ATOM 1596 O O . PRO A 1 199 ? 3.181 17.411 12.218 1.00 84.31 199 PRO A O 1
ATOM 1599 N N . SER A 1 200 ? 3.537 18.223 14.271 1.00 83.69 200 SER A N 1
ATOM 1600 C CA . SER A 1 200 ? 4.684 17.359 14.582 1.00 83.69 200 SER A CA 1
ATOM 1601 C C . SER A 1 200 ? 4.348 15.865 14.617 1.00 83.69 200 SER A C 1
ATOM 1603 O O . SER A 1 200 ? 5.253 15.040 14.504 1.00 83.69 200 SER A O 1
ATOM 1605 N N . MET A 1 201 ? 3.073 15.503 14.778 1.00 82.06 201 MET A N 1
ATOM 1606 C CA . MET A 1 201 ? 2.610 14.115 14.785 1.00 82.06 201 MET A CA 1
ATOM 1607 C C . MET A 1 201 ? 2.212 13.611 13.400 1.00 82.06 201 MET A C 1
ATOM 1609 O O . MET A 1 201 ? 2.097 12.400 13.211 1.00 82.06 201 MET A O 1
ATOM 1613 N N . VAL A 1 202 ? 2.004 14.507 12.432 1.00 87.88 202 VAL A N 1
ATOM 1614 C CA . VAL A 1 202 ? 1.517 14.160 11.095 1.00 87.88 202 VAL A CA 1
ATOM 1615 C C . VAL A 1 202 ? 2.678 13.663 10.230 1.00 87.88 202 VAL A C 1
ATOM 1617 O O . VAL A 1 202 ? 3.203 14.361 9.364 1.00 87.88 202 VAL A O 1
ATOM 1620 N N . THR A 1 203 ? 3.109 12.430 10.491 1.00 90.31 203 THR A N 1
ATOM 1621 C CA . THR A 1 203 ? 4.177 11.748 9.747 1.00 90.31 203 THR A CA 1
ATOM 1622 C C . THR A 1 203 ? 3.622 10.690 8.791 1.00 90.31 203 THR A C 1
ATOM 1624 O O . THR A 1 203 ? 2.451 10.309 8.862 1.00 90.31 203 THR A O 1
ATOM 1627 N N . ALA A 1 204 ? 4.467 10.157 7.904 1.00 91.56 204 ALA A N 1
ATOM 1628 C CA . ALA A 1 204 ? 4.082 9.051 7.026 1.00 91.56 204 ALA A CA 1
ATOM 1629 C C . ALA A 1 204 ? 3.598 7.825 7.820 1.00 91.56 204 ALA A C 1
ATOM 1631 O O . ALA A 1 204 ? 2.604 7.196 7.459 1.00 91.56 204 ALA A O 1
ATOM 1632 N N . GLU A 1 205 ? 4.250 7.519 8.942 1.00 91.25 205 GLU A N 1
ATOM 1633 C CA . GLU A 1 205 ? 3.870 6.428 9.839 1.00 91.25 205 GLU A CA 1
ATOM 1634 C C . GLU A 1 205 ? 2.509 6.675 10.491 1.00 91.25 205 GLU A C 1
ATOM 1636 O O . GLU A 1 205 ? 1.722 5.736 10.622 1.00 91.25 205 GLU A O 1
ATOM 1641 N N . TYR A 1 206 ? 2.207 7.924 10.861 1.00 89.56 206 TYR A N 1
ATOM 1642 C CA . TYR A 1 206 ? 0.898 8.300 11.395 1.00 89.56 206 TYR A CA 1
ATOM 1643 C C . TYR A 1 206 ? -0.206 8.028 10.369 1.00 89.56 206 TYR A C 1
ATOM 1645 O O . TYR A 1 206 ? -1.166 7.314 10.662 1.00 89.56 206 TYR A O 1
ATOM 1653 N N . VAL A 1 207 ? -0.040 8.515 9.136 1.00 90.88 207 VAL A N 1
ATOM 1654 C CA . VAL A 1 207 ? -1.028 8.307 8.066 1.00 90.88 207 VAL A CA 1
ATOM 1655 C C . VAL A 1 207 ? -1.165 6.824 7.714 1.00 90.88 207 VAL A C 1
ATOM 1657 O O . VAL A 1 207 ? -2.278 6.319 7.566 1.00 90.88 207 VAL A O 1
ATOM 1660 N N . ALA A 1 208 ? -0.051 6.092 7.635 1.00 92.75 208 ALA A N 1
ATOM 1661 C CA . ALA A 1 208 ? -0.054 4.652 7.396 1.00 92.75 208 ALA A CA 1
ATOM 1662 C C . ALA A 1 208 ? -0.784 3.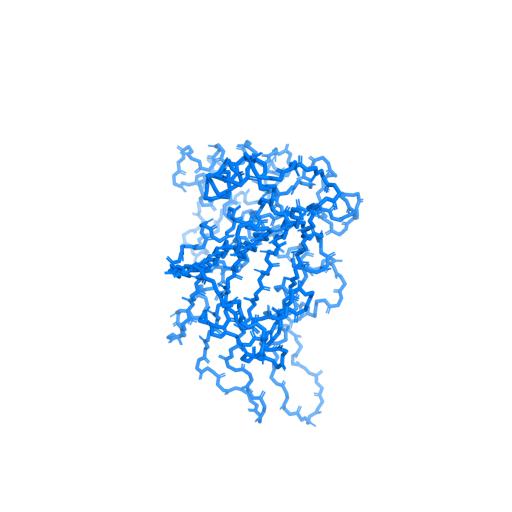881 8.511 1.00 92.75 208 ALA A C 1
ATOM 1664 O O . ALA A 1 208 ? -1.512 2.925 8.229 1.00 92.75 208 ALA A O 1
ATOM 1665 N N . MET A 1 209 ? -0.641 4.309 9.768 1.00 90.44 209 MET A N 1
ATOM 1666 C CA . MET A 1 209 ? -1.367 3.745 10.905 1.00 90.44 209 MET A CA 1
ATOM 1667 C C . MET A 1 209 ? -2.878 4.010 10.805 1.00 90.44 209 MET A C 1
ATOM 1669 O O . MET A 1 209 ? -3.665 3.079 10.992 1.00 90.44 209 MET A O 1
ATOM 1673 N N . MET A 1 210 ? -3.288 5.231 10.441 1.00 89.38 210 MET A N 1
ATOM 1674 C CA . MET A 1 210 ? -4.703 5.569 10.219 1.00 89.38 210 MET A CA 1
ATOM 1675 C C . MET A 1 210 ? -5.315 4.737 9.084 1.00 89.38 210 MET A C 1
ATOM 1677 O O . MET A 1 210 ? -6.397 4.162 9.243 1.00 89.38 210 MET A O 1
ATOM 1681 N N . LEU A 1 211 ? -4.602 4.597 7.961 1.00 91.38 211 LEU A N 1
ATOM 1682 C CA . LEU A 1 211 ? -5.042 3.760 6.845 1.00 91.38 211 LEU A CA 1
ATOM 1683 C C . LEU A 1 211 ? -5.161 2.290 7.262 1.00 91.38 211 LEU A C 1
ATOM 1685 O O . LEU A 1 211 ? -6.148 1.636 6.930 1.00 91.38 211 LEU A O 1
ATOM 1689 N N . LYS A 1 212 ? -4.182 1.762 8.009 1.00 92.62 212 LYS A N 1
ATOM 1690 C CA . LYS A 1 212 ? -4.198 0.375 8.492 1.00 92.62 212 LYS A CA 1
ATOM 1691 C C . LYS A 1 212 ? -5.456 0.079 9.296 1.00 92.62 212 LYS A C 1
ATOM 1693 O O . LYS A 1 212 ? -6.103 -0.939 9.065 1.00 92.62 212 LYS A O 1
ATOM 1698 N N . VAL A 1 213 ? -5.797 0.958 10.232 1.00 87.62 213 VAL A N 1
ATOM 1699 C CA . VAL A 1 213 ? -6.985 0.794 11.073 1.00 87.62 213 VAL A CA 1
ATOM 1700 C C . VAL A 1 213 ? -8.270 0.928 10.256 1.00 87.62 213 VAL A C 1
ATOM 1702 O O . VAL A 1 213 ? -9.195 0.132 10.434 1.00 87.62 213 VAL A O 1
ATOM 1705 N N . THR A 1 214 ? -8.304 1.860 9.304 1.00 86.44 214 THR A N 1
ATOM 1706 C CA . THR A 1 214 ? -9.440 2.041 8.388 1.00 86.44 214 THR A CA 1
ATOM 1707 C C . THR A 1 214 ? -9.674 0.787 7.540 1.00 86.44 214 THR A C 1
ATOM 1709 O O . THR A 1 214 ? -10.758 0.205 7.573 1.00 86.44 214 THR A O 1
ATOM 1712 N N . LEU A 1 215 ? -8.643 0.296 6.844 1.00 90.00 215 LEU A N 1
ATOM 1713 C CA . LEU A 1 215 ? -8.723 -0.923 6.035 1.00 90.00 215 LEU A CA 1
ATOM 1714 C C . LEU A 1 215 ? -9.005 -2.162 6.885 1.00 90.00 215 LEU A C 1
ATOM 1716 O O . LEU A 1 215 ? -9.752 -3.034 6.449 1.00 90.00 215 LEU A O 1
ATOM 1720 N N . GLY A 1 216 ? -8.453 -2.241 8.098 1.00 88.94 216 GLY A N 1
ATOM 1721 C CA . GLY A 1 216 ? -8.743 -3.314 9.047 1.00 88.94 216 GLY A CA 1
ATOM 1722 C C . GLY A 1 216 ? -10.223 -3.357 9.424 1.00 88.94 216 GLY A C 1
ATOM 1723 O O . GLY A 1 216 ? -10.841 -4.418 9.356 1.00 88.94 216 GLY A O 1
ATOM 1724 N N . THR A 1 217 ? -10.809 -2.197 9.724 1.00 83.62 217 THR A N 1
ATOM 1725 C CA . THR A 1 217 ? -12.236 -2.058 10.049 1.00 83.62 217 THR A CA 1
ATOM 1726 C C . THR A 1 217 ? -13.115 -2.435 8.855 1.00 83.62 217 THR A C 1
ATOM 1728 O O . THR A 1 217 ? -14.015 -3.262 8.988 1.00 83.62 217 THR A O 1
ATOM 1731 N N . ILE A 1 218 ? -12.811 -1.917 7.659 1.00 83.75 218 ILE A N 1
ATOM 1732 C CA . ILE A 1 218 ? -13.525 -2.274 6.422 1.00 83.75 218 ILE A CA 1
ATOM 1733 C C . ILE A 1 218 ? -13.432 -3.784 6.161 1.00 83.75 218 ILE A C 1
ATOM 1735 O O . ILE A 1 218 ? -14.433 -4.431 5.853 1.00 83.75 218 ILE A O 1
ATOM 1739 N N . SER A 1 219 ? -12.243 -4.365 6.333 1.00 86.88 219 SER A N 1
ATOM 1740 C CA . SER A 1 219 ? -12.008 -5.793 6.114 1.00 86.88 219 SER A CA 1
ATOM 1741 C C . SER A 1 219 ? -12.826 -6.657 7.069 1.00 86.88 219 SER A C 1
ATOM 1743 O O . SER A 1 219 ? -13.411 -7.654 6.647 1.00 86.88 219 SER A O 1
ATOM 1745 N N . GLN A 1 220 ? -12.903 -6.275 8.346 1.00 84.75 220 GLN A N 1
ATOM 1746 C CA . GLN A 1 220 ? -13.747 -6.944 9.339 1.00 84.75 220 GLN A CA 1
ATOM 1747 C C . GLN A 1 220 ? -15.228 -6.879 8.956 1.00 84.75 220 GLN A C 1
ATOM 1749 O O . GLN A 1 220 ? -15.911 -7.897 9.015 1.00 84.75 220 GLN A O 1
ATOM 1754 N N . CYS A 1 221 ? -15.719 -5.721 8.508 1.00 80.81 221 CYS A N 1
ATOM 1755 C CA . CYS A 1 221 ? -17.103 -5.584 8.053 1.00 80.81 221 CYS A CA 1
ATOM 1756 C C . CYS A 1 221 ? -17.402 -6.490 6.852 1.00 80.81 221 CYS A C 1
ATOM 1758 O O . CYS A 1 221 ? -18.390 -7.217 6.861 1.00 80.81 221 CYS A O 1
ATOM 1760 N N . ILE A 1 222 ? -16.530 -6.496 5.842 1.00 82.38 222 ILE A N 1
ATOM 1761 C CA . ILE A 1 222 ? -16.692 -7.329 4.643 1.00 82.38 222 ILE A CA 1
ATOM 1762 C C . ILE A 1 222 ? -16.686 -8.819 5.003 1.00 82.38 222 ILE A C 1
ATOM 1764 O O . ILE A 1 222 ? -17.580 -9.563 4.604 1.00 82.38 222 ILE A O 1
ATOM 1768 N N . THR A 1 223 ? -15.704 -9.259 5.790 1.00 84.31 223 THR A N 1
ATOM 1769 C CA . THR A 1 223 ? -15.544 -10.676 6.158 1.00 84.31 223 THR A CA 1
ATOM 1770 C C . THR A 1 223 ? -16.637 -11.180 7.098 1.00 84.31 223 THR A C 1
ATOM 1772 O O . THR A 1 223 ? -17.088 -12.313 6.939 1.00 84.31 223 THR A O 1
ATOM 1775 N N . LYS A 1 224 ? -17.139 -10.338 8.017 1.00 80.69 224 LYS A N 1
ATOM 1776 C CA . LYS A 1 224 ? -18.309 -10.641 8.868 1.00 80.69 224 LYS A CA 1
ATOM 1777 C C . LYS A 1 224 ? -19.538 -11.034 8.047 1.00 80.69 224 LYS A C 1
ATOM 1779 O O . LYS A 1 224 ? -20.414 -11.747 8.528 1.00 80.69 224 LYS A O 1
ATOM 1784 N N . HIS A 1 225 ? -19.583 -10.571 6.810 1.00 79.25 225 HIS A N 1
ATOM 1785 C CA . HIS A 1 225 ? -20.681 -10.773 5.895 1.00 79.25 225 HIS A CA 1
ATOM 1786 C C . HIS A 1 225 ? -20.294 -11.607 4.669 1.00 79.25 225 HIS A C 1
ATOM 1788 O O . HIS A 1 225 ? -20.832 -11.411 3.582 1.00 79.25 225 HIS A O 1
ATOM 1794 N N . SER A 1 226 ? -19.349 -12.533 4.850 1.00 80.88 226 SER A N 1
ATOM 1795 C CA . SER A 1 226 ? -18.931 -13.507 3.831 1.00 80.88 226 SER A CA 1
ATOM 1796 C C . SER A 1 226 ? -18.337 -12.902 2.553 1.00 80.88 226 SER A C 1
ATOM 1798 O O . SER A 1 226 ? -18.175 -13.605 1.561 1.00 80.88 226 SER A O 1
ATOM 1800 N N . GLY A 1 227 ? -17.958 -11.624 2.574 1.00 84.19 227 GLY A N 1
ATOM 1801 C CA . GLY A 1 227 ? -17.207 -11.003 1.492 1.00 84.19 227 GLY A CA 1
ATOM 1802 C C . GLY A 1 227 ? -15.727 -11.403 1.481 1.00 84.19 227 GLY A C 1
ATOM 1803 O O . GLY A 1 227 ? -15.198 -11.984 2.432 1.00 84.19 227 GLY A O 1
ATOM 1804 N N . LEU A 1 228 ? -15.037 -11.049 0.396 1.00 90.25 228 LEU A N 1
ATOM 1805 C CA . LEU A 1 228 ? -13.624 -11.341 0.166 1.00 90.25 228 LEU A CA 1
ATOM 1806 C C . LEU A 1 228 ? -12.775 -10.072 0.284 1.00 90.25 228 LEU A C 1
ATOM 1808 O O . LEU A 1 228 ? -13.073 -9.044 -0.322 1.00 90.25 228 LEU A O 1
ATOM 1812 N N . VAL A 1 229 ? -11.670 -10.181 1.013 1.00 91.88 229 VAL A N 1
ATOM 1813 C CA . VAL A 1 229 ? -10.643 -9.144 1.133 1.00 91.88 229 VAL A CA 1
ATOM 1814 C C . VAL A 1 229 ? -9.323 -9.747 0.704 1.00 91.88 229 VAL A C 1
ATOM 1816 O O . VAL A 1 229 ? -8.928 -10.799 1.205 1.00 91.88 229 VAL A O 1
ATOM 1819 N N . GLU A 1 230 ? -8.620 -9.079 -0.198 1.00 95.69 230 GLU A N 1
ATOM 1820 C CA . GLU A 1 230 ? -7.361 -9.588 -0.706 1.00 95.69 230 GLU A CA 1
ATOM 1821 C C . GLU A 1 230 ? -6.379 -8.469 -1.027 1.00 95.69 230 GLU A C 1
ATOM 1823 O O . GLU A 1 230 ? -6.695 -7.521 -1.747 1.00 95.69 230 GLU A O 1
ATOM 1828 N N . TYR A 1 231 ? -5.158 -8.632 -0.527 1.00 96.81 231 TYR A N 1
ATOM 1829 C CA . TYR A 1 231 ? -4.029 -7.764 -0.819 1.00 96.81 231 TYR A CA 1
ATOM 1830 C C . TYR A 1 231 ? -3.028 -8.549 -1.659 1.00 96.81 231 TYR A C 1
ATOM 1832 O O . TYR A 1 231 ? -2.680 -9.687 -1.332 1.00 96.81 231 TYR A O 1
ATOM 1840 N N . ARG A 1 232 ? -2.542 -7.956 -2.746 1.00 96.88 232 ARG A N 1
ATOM 1841 C CA . ARG A 1 232 ? -1.516 -8.565 -3.596 1.00 96.88 232 ARG A CA 1
ATOM 1842 C C . ARG A 1 232 ? -0.367 -7.613 -3.847 1.00 96.88 232 ARG A C 1
ATOM 1844 O O . ARG A 1 232 ? -0.551 -6.404 -3.958 1.00 96.88 232 ARG A O 1
ATOM 1851 N N . ARG A 1 233 ? 0.811 -8.201 -4.020 1.00 96.19 233 ARG A N 1
ATOM 1852 C CA . ARG A 1 233 ? 1.988 -7.549 -4.579 1.00 96.19 233 ARG A CA 1
ATOM 1853 C C . ARG A 1 233 ? 2.416 -8.296 -5.827 1.00 96.19 233 ARG A C 1
ATOM 1855 O O . ARG A 1 233 ? 2.729 -9.486 -5.757 1.00 96.19 233 ARG A O 1
ATOM 1862 N N . THR A 1 234 ? 2.461 -7.589 -6.943 1.00 95.06 234 THR A N 1
ATOM 1863 C CA . THR A 1 234 ? 2.940 -8.122 -8.216 1.00 95.06 234 THR A CA 1
ATOM 1864 C C . THR A 1 234 ? 4.198 -7.375 -8.607 1.00 95.06 234 THR A C 1
ATOM 1866 O O . THR A 1 234 ? 4.211 -6.152 -8.638 1.00 95.06 234 THR A O 1
ATOM 1869 N N . GLU A 1 235 ? 5.271 -8.098 -8.875 1.00 94.06 235 GLU A N 1
ATOM 1870 C CA . GLU A 1 235 ? 6.561 -7.532 -9.248 1.00 94.06 235 GLU A CA 1
ATOM 1871 C C . GLU A 1 235 ? 6.965 -8.058 -10.614 1.00 94.06 235 GLU A C 1
ATOM 1873 O O . GLU A 1 235 ? 6.856 -9.255 -10.870 1.00 94.06 235 GLU A O 1
ATOM 1878 N N . TYR A 1 236 ? 7.417 -7.168 -11.486 1.00 92.62 236 TYR A N 1
ATOM 1879 C CA . TYR A 1 236 ? 7.841 -7.499 -12.835 1.00 92.62 236 TYR A CA 1
ATOM 1880 C C . TYR A 1 236 ? 9.167 -6.835 -13.154 1.00 92.62 236 TYR A C 1
ATOM 1882 O O . TYR A 1 236 ? 9.292 -5.616 -13.033 1.00 92.62 236 TYR A O 1
ATOM 1890 N N . THR A 1 237 ? 10.117 -7.632 -13.625 1.00 91.69 237 THR A N 1
ATOM 1891 C CA . THR A 1 237 ? 11.421 -7.171 -14.101 1.00 91.69 237 THR A CA 1
ATOM 1892 C C . THR A 1 237 ? 11.619 -7.651 -15.526 1.00 91.69 237 THR A C 1
ATOM 1894 O O . THR A 1 237 ? 11.409 -8.828 -15.804 1.00 91.69 237 THR A O 1
ATOM 1897 N N . ALA A 1 238 ? 12.062 -6.755 -16.398 1.00 89.75 238 ALA A N 1
ATOM 1898 C CA . ALA A 1 238 ? 12.473 -7.055 -17.760 1.00 89.75 238 ALA A CA 1
ATOM 1899 C C . ALA A 1 238 ? 13.813 -6.384 -18.050 1.00 89.75 238 ALA A C 1
ATOM 1901 O O . ALA A 1 238 ? 13.996 -5.210 -17.712 1.00 89.75 238 ALA A O 1
ATOM 1902 N N . ASN A 1 239 ? 14.734 -7.123 -18.665 1.00 87.62 239 ASN A N 1
ATOM 1903 C CA . ASN A 1 239 ? 16.052 -6.622 -19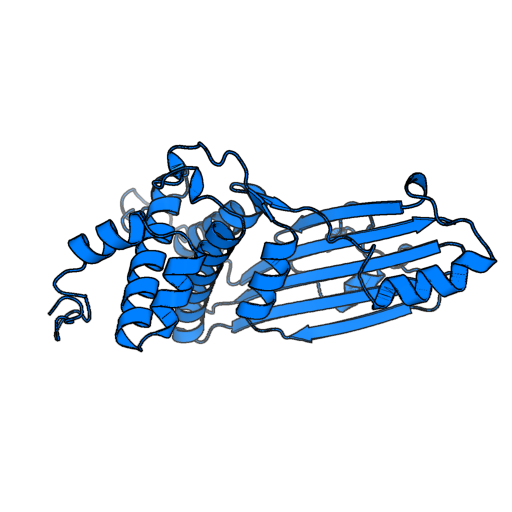.042 1.00 87.62 239 ASN A CA 1
ATOM 1904 C C . ASN A 1 239 ? 16.329 -6.943 -20.516 1.00 87.62 239 ASN A C 1
ATOM 1906 O O . ASN A 1 239 ? 16.487 -8.098 -20.888 1.00 87.62 239 ASN A O 1
ATOM 1910 N N . ALA A 1 240 ? 16.404 -5.904 -21.345 1.00 84.44 240 ALA A N 1
ATOM 1911 C CA . ALA A 1 240 ? 16.774 -5.980 -22.758 1.00 84.44 240 ALA A CA 1
ATOM 1912 C C . ALA A 1 240 ? 18.218 -5.489 -23.010 1.00 84.44 240 ALA A C 1
ATOM 1914 O O . ALA A 1 240 ? 18.527 -4.993 -24.090 1.00 84.44 240 ALA A O 1
ATOM 1915 N N . THR A 1 241 ? 19.102 -5.571 -22.006 1.00 79.19 241 THR A N 1
ATOM 1916 C CA . THR A 1 241 ? 20.521 -5.149 -22.019 1.00 79.19 241 THR A CA 1
ATOM 1917 C C . THR A 1 241 ? 20.749 -3.634 -22.095 1.00 79.19 241 THR A C 1
ATOM 1919 O O . THR A 1 241 ? 21.419 -3.074 -21.235 1.00 79.19 241 THR A O 1
ATOM 1922 N N . HIS A 1 242 ? 20.170 -2.948 -23.079 1.00 83.06 242 HIS A N 1
ATOM 1923 C CA . HIS A 1 242 ? 20.192 -1.482 -23.207 1.00 83.06 242 HIS A CA 1
ATOM 1924 C C . HIS A 1 242 ? 19.004 -0.822 -22.489 1.00 83.06 242 HIS A C 1
ATOM 1926 O O . HIS A 1 242 ? 18.873 0.395 -22.437 1.00 83.06 242 HIS A O 1
ATOM 1932 N N . HIS A 1 243 ? 18.092 -1.628 -21.950 1.00 86.62 243 HIS A N 1
ATOM 1933 C CA . HIS A 1 243 ? 16.874 -1.140 -21.336 1.00 86.62 243 HIS A CA 1
ATOM 1934 C C . HIS A 1 243 ? 16.449 -2.054 -20.183 1.00 86.62 243 HIS A C 1
ATOM 1936 O O . HIS A 1 243 ? 16.370 -3.271 -20.346 1.00 86.62 243 HIS A O 1
ATOM 1942 N N . ILE A 1 244 ? 16.153 -1.472 -19.018 1.00 88.88 244 ILE A N 1
ATOM 1943 C CA . ILE A 1 244 ? 15.562 -2.184 -17.879 1.00 88.88 244 ILE A CA 1
ATOM 1944 C C . ILE A 1 244 ? 14.208 -1.561 -17.562 1.00 88.88 244 ILE A C 1
ATOM 1946 O O . ILE A 1 244 ? 14.091 -0.348 -17.377 1.00 88.88 244 ILE A O 1
ATOM 1950 N N . THR A 1 245 ? 13.196 -2.410 -17.427 1.00 90.19 245 THR A N 1
ATOM 1951 C CA . THR A 1 245 ? 11.896 -2.044 -16.868 1.00 90.19 245 THR A CA 1
ATOM 1952 C C . THR A 1 245 ? 11.672 -2.809 -15.571 1.00 90.19 245 THR A C 1
ATOM 1954 O O . THR A 1 245 ? 11.796 -4.032 -15.527 1.00 90.19 245 THR A O 1
ATOM 1957 N N . HIS A 1 246 ? 11.280 -2.090 -14.522 1.00 92.19 246 HIS A N 1
ATOM 1958 C CA . HIS A 1 246 ? 10.827 -2.671 -13.266 1.00 92.19 246 HIS A CA 1
ATOM 1959 C C . HIS A 1 246 ? 9.461 -2.114 -12.877 1.00 92.19 246 HIS A C 1
ATOM 1961 O O . HIS A 1 246 ? 9.236 -0.907 -12.925 1.00 92.19 246 HIS A O 1
ATOM 1967 N N . ARG A 1 247 ? 8.536 -2.981 -12.477 1.00 92.06 247 ARG A N 1
ATOM 1968 C CA . ARG A 1 247 ? 7.182 -2.609 -12.060 1.00 92.06 247 ARG A CA 1
ATOM 1969 C C . ARG A 1 247 ? 6.865 -3.294 -10.739 1.00 92.06 247 ARG A C 1
ATOM 1971 O O . ARG A 1 247 ? 7.070 -4.495 -10.610 1.00 92.06 247 ARG A O 1
ATOM 1978 N N . ILE A 1 248 ? 6.340 -2.541 -9.780 1.00 93.62 248 ILE A N 1
ATOM 1979 C CA . ILE A 1 248 ? 5.732 -3.087 -8.564 1.00 93.62 248 ILE A CA 1
ATOM 1980 C C . ILE A 1 248 ? 4.288 -2.611 -8.532 1.00 93.62 248 ILE A C 1
ATOM 1982 O O . ILE A 1 248 ? 4.028 -1.414 -8.600 1.00 93.62 248 ILE A O 1
ATOM 1986 N N . TRP A 1 249 ? 3.350 -3.540 -8.440 1.00 94.19 249 TRP A N 1
ATOM 1987 C CA . TRP A 1 249 ? 1.940 -3.257 -8.234 1.00 94.19 249 TRP A CA 1
ATOM 1988 C C . TRP A 1 249 ? 1.546 -3.699 -6.839 1.00 94.19 249 TRP A C 1
ATOM 1990 O O . TRP A 1 249 ? 1.781 -4.849 -6.465 1.00 94.19 249 TRP A O 1
ATOM 2000 N N . LEU A 1 250 ? 0.916 -2.804 -6.093 1.00 95.81 250 LEU A N 1
ATOM 2001 C CA . LEU A 1 250 ? 0.208 -3.136 -4.864 1.00 95.81 250 LEU A CA 1
ATOM 2002 C C . LEU A 1 250 ? -1.274 -3.059 -5.168 1.00 95.81 250 LEU A C 1
ATOM 2004 O O . LEU A 1 250 ? -1.746 -2.038 -5.657 1.00 95.81 250 LEU A O 1
ATOM 2008 N N . GLN A 1 251 ? -1.992 -4.141 -4.912 1.00 95.25 251 GLN A N 1
ATOM 2009 C CA . GLN A 1 251 ? -3.395 -4.256 -5.277 1.00 95.25 251 GLN A CA 1
ATOM 2010 C C . GLN A 1 251 ? -4.221 -4.590 -4.044 1.00 95.25 251 GLN A C 1
ATOM 2012 O O . GLN A 1 251 ? -3.850 -5.466 -3.261 1.00 95.25 251 GLN A O 1
ATOM 2017 N N . LEU A 1 252 ? -5.353 -3.913 -3.912 1.00 95.06 252 LEU A N 1
ATOM 2018 C CA . LEU A 1 252 ? -6.392 -4.181 -2.932 1.00 95.06 252 LEU A CA 1
ATOM 2019 C C . LEU A 1 252 ? -7.659 -4.577 -3.689 1.00 95.06 252 LEU A C 1
ATOM 2021 O O . LEU A 1 252 ? -8.120 -3.851 -4.568 1.00 95.06 252 LEU A O 1
ATOM 2025 N N . SER A 1 253 ? -8.217 -5.733 -3.344 1.00 93.19 253 SER A N 1
ATOM 2026 C CA . SER A 1 253 ? -9.521 -6.185 -3.813 1.00 93.19 253 SER A CA 1
ATOM 2027 C C . SER A 1 253 ? -10.432 -6.407 -2.618 1.00 93.19 253 SER A C 1
ATOM 2029 O O . SER A 1 253 ? -10.166 -7.248 -1.762 1.00 93.19 253 SER A O 1
ATOM 2031 N N . LEU A 1 254 ? -11.516 -5.647 -2.584 1.00 89.50 254 LEU A N 1
ATOM 2032 C CA . LEU A 1 254 ? -12.607 -5.787 -1.637 1.00 89.50 254 LEU A CA 1
ATOM 2033 C C . LEU A 1 254 ? -13.835 -6.228 -2.422 1.00 89.50 254 LEU A C 1
ATOM 2035 O O . LEU A 1 254 ? -14.169 -5.596 -3.422 1.00 89.50 254 LEU A O 1
ATOM 2039 N N . LYS A 1 255 ? -14.495 -7.303 -2.002 1.00 87.00 255 LYS A N 1
ATOM 2040 C CA . LYS A 1 255 ? -15.731 -7.799 -2.617 1.00 87.00 255 LYS A CA 1
ATOM 2041 C C . LYS A 1 255 ? -16.735 -8.140 -1.531 1.00 87.00 255 LYS A C 1
ATOM 2043 O O . LYS A 1 255 ? -16.365 -8.782 -0.555 1.00 87.00 255 LYS A O 1
ATOM 2048 N N . TRP A 1 256 ? -17.987 -7.749 -1.700 1.00 83.19 256 TRP A N 1
ATOM 2049 C CA . TRP A 1 256 ? -19.064 -8.022 -0.750 1.00 83.19 256 TRP A CA 1
ATOM 2050 C C . TRP A 1 256 ? -20.331 -8.437 -1.491 1.00 83.19 256 TRP A C 1
ATOM 2052 O O . TRP A 1 256 ? -20.596 -7.959 -2.588 1.00 83.19 256 TRP A O 1
ATOM 2062 N N . ASP A 1 257 ? -21.129 -9.310 -0.881 1.00 68.19 257 ASP A N 1
ATOM 2063 C CA . ASP A 1 257 ? -22.317 -9.887 -1.527 1.00 68.19 257 ASP A CA 1
ATOM 2064 C C . ASP A 1 257 ? -23.615 -9.098 -1.278 1.00 68.19 257 ASP A C 1
ATOM 2066 O O . ASP A 1 257 ? -24.701 -9.515 -1.684 1.00 68.19 257 ASP A O 1
ATOM 2070 N N . PHE A 1 258 ? -23.531 -7.922 -0.654 1.00 64.56 258 PHE A N 1
ATOM 2071 C CA . PHE A 1 258 ? -24.710 -7.099 -0.399 1.00 64.56 258 PHE A CA 1
ATOM 2072 C C . PHE A 1 258 ? -25.144 -6.287 -1.608 1.00 64.56 258 PHE A C 1
ATOM 2074 O O . PHE A 1 258 ? -24.524 -5.286 -1.960 1.00 64.56 258 PHE A O 1
ATOM 2081 N N . ARG A 1 259 ? -26.284 -6.674 -2.180 1.00 54.62 259 ARG A N 1
ATOM 2082 C CA . ARG A 1 259 ? -26.983 -5.896 -3.200 1.00 54.62 259 ARG A CA 1
ATOM 2083 C C . ARG A 1 259 ? -27.944 -4.922 -2.525 1.00 54.62 259 ARG A C 1
ATOM 2085 O O . ARG A 1 259 ? -28.996 -5.328 -2.045 1.00 54.62 259 ARG A O 1
ATOM 2092 N N . PHE A 1 260 ? -27.588 -3.644 -2.506 1.00 51.41 260 PHE A N 1
ATOM 2093 C CA . PHE A 1 260 ? -28.523 -2.565 -2.190 1.00 51.41 260 PHE A CA 1
ATOM 2094 C C . PHE A 1 260 ? -28.643 -1.663 -3.421 1.00 51.41 260 PHE A C 1
ATOM 2096 O O . PHE A 1 260 ? -27.623 -1.147 -3.877 1.00 51.41 260 PHE A O 1
ATOM 2103 N N . GLY A 1 261 ? -29.865 -1.466 -3.927 1.00 51.09 261 GLY A N 1
ATOM 2104 C CA . GLY A 1 261 ? -30.164 -0.617 -5.091 1.00 51.09 261 GLY A CA 1
ATOM 2105 C C . GLY A 1 261 ? -29.978 -1.296 -6.456 1.00 51.09 261 GLY A C 1
ATOM 2106 O O . GLY A 1 261 ? -29.453 -2.406 -6.543 1.00 51.09 261 GLY A O 1
ATOM 2107 N N . GLU A 1 262 ? -30.428 -0.614 -7.514 1.00 45.41 262 GLU A N 1
ATOM 2108 C CA . GLU A 1 262 ? -30.392 -1.109 -8.903 1.00 45.41 262 GLU A CA 1
ATOM 2109 C C . GLU A 1 262 ? -28.962 -1.163 -9.487 1.00 45.41 262 GLU A C 1
ATOM 2111 O O . GLU A 1 262 ? -28.661 -2.068 -10.261 1.00 45.41 262 GLU A O 1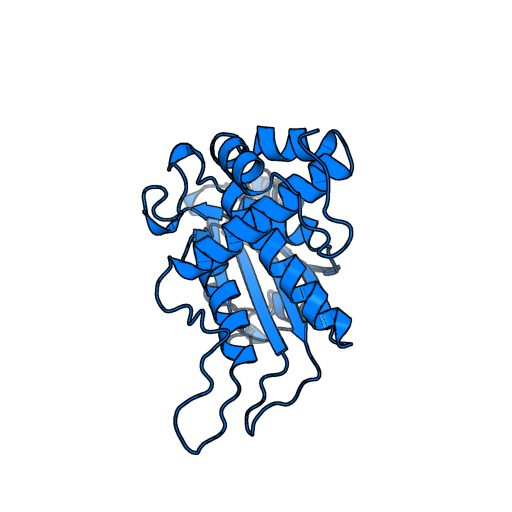
ATOM 2116 N N . ASP A 1 263 ? -28.046 -0.310 -9.002 1.00 54.03 263 ASP A N 1
ATOM 2117 C CA . ASP A 1 263 ? -26.624 -0.243 -9.397 1.00 54.03 263 ASP A CA 1
ATOM 2118 C C . ASP A 1 263 ? -25.670 -0.630 -8.248 1.00 54.03 263 ASP A C 1
ATOM 2120 O O . ASP A 1 263 ? -24.782 0.124 -7.833 1.00 54.03 263 ASP A O 1
ATOM 2124 N N . ALA A 1 264 ? -25.861 -1.812 -7.662 1.00 57.31 264 ALA A N 1
ATOM 2125 C CA . ALA A 1 264 ? -25.019 -2.266 -6.558 1.00 57.31 264 ALA A CA 1
ATOM 2126 C C . ALA A 1 264 ? -23.572 -2.554 -7.020 1.00 57.31 264 ALA A C 1
ATOM 2128 O O . ALA A 1 264 ? -23.267 -3.606 -7.588 1.00 57.31 264 ALA A O 1
ATOM 2129 N N . GLN A 1 265 ? -22.647 -1.629 -6.740 1.00 63.47 265 GLN A N 1
ATOM 2130 C CA . GLN A 1 265 ? -21.215 -1.910 -6.810 1.00 63.47 265 GLN A CA 1
ATOM 2131 C C . GLN A 1 265 ? -20.837 -2.844 -5.654 1.00 63.47 265 GLN A C 1
ATOM 2133 O O . GLN A 1 265 ? -20.838 -2.443 -4.497 1.00 63.47 265 GLN A O 1
ATOM 2138 N N . ASN A 1 266 ? -20.477 -4.082 -5.983 1.00 75.94 266 ASN A N 1
ATOM 2139 C CA . ASN A 1 266 ? -20.168 -5.139 -5.008 1.00 75.94 266 ASN A CA 1
ATOM 2140 C C . ASN A 1 266 ? -18.666 -5.358 -4.814 1.00 75.94 266 ASN A C 1
ATOM 2142 O O . ASN A 1 266 ? -18.225 -6.352 -4.233 1.00 75.94 266 ASN A O 1
ATOM 2146 N N . SER A 1 267 ? -17.855 -4.469 -5.379 1.00 82.31 267 SER A N 1
ATOM 2147 C CA . SER A 1 267 ? -16.412 -4.601 -5.320 1.00 82.31 267 SER A CA 1
ATOM 2148 C C . SER A 1 267 ? -15.700 -3.268 -5.465 1.00 82.31 267 SER A C 1
ATOM 2150 O O . SER A 1 267 ? -16.034 -2.475 -6.346 1.00 82.31 267 SER A O 1
ATOM 2152 N N . LEU A 1 268 ? -14.671 -3.072 -4.646 1.00 85.38 268 LEU A N 1
ATOM 2153 C CA . LEU A 1 268 ? -13.699 -1.995 -4.762 1.00 85.38 268 LEU A CA 1
ATOM 2154 C C . LEU A 1 268 ? -12.346 -2.603 -5.130 1.00 85.38 268 LEU A C 1
ATOM 2156 O O . LEU A 1 268 ? -11.858 -3.522 -4.468 1.00 85.38 268 LEU A O 1
ATOM 2160 N N . TYR A 1 269 ? -11.747 -2.070 -6.186 1.00 88.69 269 TYR A N 1
ATOM 2161 C CA . TYR A 1 269 ? -10.382 -2.381 -6.579 1.00 88.69 269 TYR A CA 1
ATOM 2162 C C . TYR A 1 269 ? -9.560 -1.111 -6.458 1.00 88.69 269 TYR A C 1
ATOM 2164 O O . TYR A 1 269 ? -10.028 -0.040 -6.833 1.00 88.69 269 TYR A O 1
ATOM 2172 N N . LEU A 1 270 ? -8.356 -1.242 -5.923 1.00 92.00 270 LEU A N 1
ATOM 2173 C CA . LEU A 1 270 ? -7.368 -0.179 -5.849 1.00 92.00 270 LEU A CA 1
ATOM 2174 C C . LEU A 1 270 ? -6.033 -0.758 -6.305 1.00 92.00 270 LEU A C 1
ATOM 2176 O O . LEU A 1 270 ? -5.652 -1.849 -5.874 1.00 92.00 270 LEU A O 1
ATOM 2180 N N . ASN A 1 271 ? -5.307 -0.005 -7.123 1.00 91.81 271 ASN A N 1
ATOM 2181 C CA . ASN A 1 271 ? -3.957 -0.350 -7.538 1.00 91.81 271 ASN A CA 1
ATOM 2182 C C . ASN A 1 271 ? -3.020 0.835 -7.323 1.00 91.81 271 ASN A C 1
ATOM 2184 O O . ASN A 1 271 ? -3.341 1.963 -7.687 1.00 91.81 271 ASN A O 1
ATOM 2188 N N . ILE A 1 272 ? -1.843 0.553 -6.773 1.00 93.56 272 ILE A N 1
ATOM 2189 C CA . ILE A 1 272 ? -0.700 1.462 -6.733 1.00 93.56 272 ILE A CA 1
ATOM 2190 C C . ILE A 1 272 ? 0.344 0.874 -7.665 1.00 93.56 272 ILE A C 1
ATOM 2192 O O . ILE A 1 272 ? 0.882 -0.207 -7.407 1.00 93.56 272 ILE A O 1
ATOM 2196 N N . PHE A 1 273 ? 0.620 1.575 -8.750 1.00 92.25 273 PHE A N 1
ATOM 2197 C CA . PHE A 1 273 ? 1.576 1.160 -9.756 1.00 92.25 273 PHE A CA 1
ATOM 2198 C C . PHE A 1 273 ? 2.843 1.968 -9.603 1.00 92.25 273 PHE A C 1
ATOM 2200 O O . PHE A 1 273 ? 2.814 3.182 -9.728 1.00 92.25 273 PHE A O 1
ATOM 2207 N N . ASP A 1 274 ? 3.952 1.292 -9.371 1.00 92.50 274 ASP A N 1
ATOM 2208 C CA . ASP A 1 274 ? 5.265 1.891 -9.221 1.00 92.50 274 ASP A CA 1
ATOM 2209 C C . ASP A 1 274 ? 6.142 1.408 -10.377 1.00 92.50 274 ASP A C 1
ATOM 2211 O O . ASP A 1 274 ? 6.562 0.246 -10.430 1.00 92.50 274 ASP A O 1
ATOM 2215 N N . HIS A 1 275 ? 6.350 2.295 -11.343 1.00 91.50 275 HIS A N 1
ATOM 2216 C CA . HIS A 1 275 ? 7.093 2.040 -12.562 1.00 91.50 275 HIS A CA 1
ATOM 2217 C C . HIS A 1 275 ? 8.487 2.648 -12.467 1.00 91.50 275 HIS A C 1
ATOM 2219 O O . HIS A 1 275 ? 8.637 3.815 -12.127 1.00 91.50 275 HIS A O 1
ATOM 2225 N N . PHE A 1 276 ? 9.499 1.869 -12.827 1.00 91.75 276 PHE A N 1
ATOM 2226 C CA . PHE A 1 276 ? 10.871 2.316 -12.993 1.00 91.75 276 PHE A CA 1
ATOM 2227 C C . PHE A 1 276 ? 11.392 1.873 -14.354 1.00 91.75 276 PHE A C 1
ATOM 2229 O O . PHE A 1 276 ? 11.154 0.744 -14.797 1.00 91.75 276 PHE A O 1
ATOM 2236 N N . ARG A 1 277 ? 12.146 2.765 -14.981 1.00 89.62 277 ARG A N 1
ATOM 2237 C CA . ARG A 1 277 ? 12.749 2.582 -16.285 1.00 89.62 277 ARG A CA 1
ATOM 2238 C C . ARG A 1 277 ? 14.193 3.069 -16.239 1.00 89.62 277 ARG A C 1
ATOM 2240 O O . ARG A 1 277 ? 14.443 4.168 -15.758 1.00 89.62 277 ARG A O 1
ATOM 2247 N N . TRP A 1 278 ? 15.110 2.284 -16.787 1.00 89.31 278 TRP A N 1
ATOM 2248 C CA . TRP A 1 278 ? 16.459 2.727 -17.132 1.00 89.31 278 TRP A CA 1
ATOM 2249 C C . TRP A 1 278 ? 16.689 2.514 -18.629 1.00 89.31 278 TRP A C 1
ATOM 2251 O O . TRP A 1 278 ? 16.346 1.452 -19.161 1.00 89.31 278 TRP A O 1
ATOM 2261 N N . ASN A 1 279 ? 17.223 3.528 -19.301 1.00 85.19 279 ASN A N 1
ATOM 2262 C CA . ASN A 1 279 ? 17.613 3.487 -20.708 1.00 85.19 279 ASN A CA 1
ATOM 2263 C C . ASN A 1 279 ? 19.122 3.739 -20.788 1.00 85.19 279 ASN A C 1
ATOM 2265 O O . ASN A 1 279 ? 19.558 4.832 -20.444 1.00 85.19 279 ASN A O 1
ATOM 2269 N N . GLY A 1 280 ? 19.884 2.715 -21.168 1.00 75.00 280 GLY A N 1
ATOM 2270 C CA . GLY A 1 280 ? 21.333 2.792 -21.362 1.00 75.00 280 GLY A CA 1
ATOM 2271 C C . GLY A 1 280 ? 21.731 3.476 -22.659 1.00 75.00 280 GLY A C 1
ATOM 2272 O O . GLY A 1 280 ? 20.876 3.574 -23.569 1.00 75.00 280 GLY A O 1
#

Foldseek 3Di:
DQLDADPPPRHGPNLVVLLVVVLPDAPVRLVVQLVPDVSSVVSSLVSLQVLLLLLCVLQPPLVPPPPPDDDDDDFDDDPVSNLVVSVCCLDPNFWDFAFFDPPPPVVVVVLCVVLCVPDPFDVVLKDKDKDKDWADDDLVLVQQADQHDGDNVRGDPVSHDPFDKDKDKDWDDLVVLLVVRLSGTDGDPLVDCSSVGHSVNPHSSSSSSSVSSSVVVVCCVQVVQVWDWTWMWMWMWGHPSQKIKIKIKIKIKTAHDDDGDPDDPRITIMIMIMIMMGGD

pLDDT: mean 80.2, std 15.28, range [28.14, 97.62]

Radius of gyration: 21.85 Å; chains: 1; bounding box: 68×35×66 Å